Protein AF-A0A3P7F318-F1 (afdb_monomer)

Mean predicted aligned error: 12.63 Å

Solvent-accessible surface area (backbone atoms only — not comparable to full-atom values): 11219 Å² total; per-residue (Å²): 123,50,76,46,81,46,60,63,89,85,48,67,42,71,20,31,42,40,38,41,38,83,50,76,56,80,80,79,78,79,89,82,72,84,88,82,83,88,80,90,75,83,72,79,53,78,46,75,49,71,48,75,44,81,41,86,45,83,64,74,88,76,64,45,53,40,62,81,57,82,60,49,73,56,49,80,32,53,64,77,41,63,38,72,80,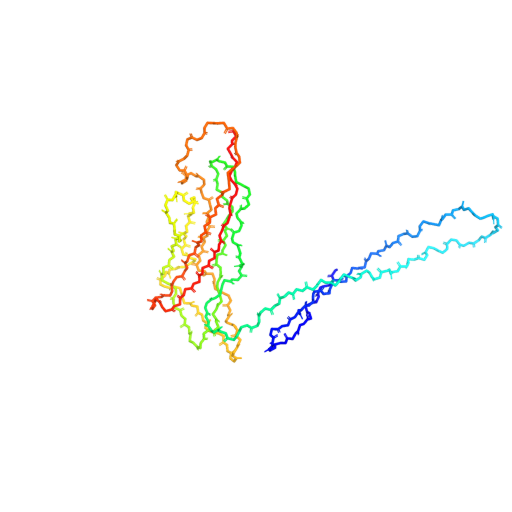41,76,45,34,34,30,26,46,30,96,55,62,49,38,39,60,49,77,49,66,58,83,74,87,58,73,78,23,71,45,77,43,64,59,55,78,73,60,44,79,41,49,36,29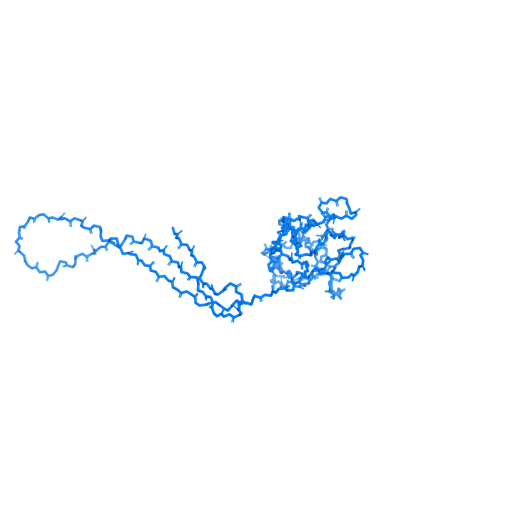,68,94,92,36,65,18,68,75,38,70,53,26,38,37,31,45,32,39,73,59,38,91,70,92,72,87,63,72,43,79,46,78,48,71,49,34,41,36,41,29,27,69,82,70,80,46,59,36,76,37,40,35,38,36,34,38,38,39,115

Organism: Wuchereria bancrofti (NCBI:txid6293)

Radius of gyration: 25.25 Å; Cα contacts (8 Å, |Δi|>4): 408; chains: 1; bounding box: 78×26×62 Å

InterPro domains:
  IPR039877 Transmembrane protein 131-like [PTHR22050] (1-188)

pLDDT: mean 83.24, std 17.42, range [30.42, 97.69]

Sequence (188 aa):
MNAKLLGARERNSSAYIKIKTNRKRRKVIDKSSSNISSQTNFGVEHVEDTLIIPIEVEITKKRGLYATVDLLDFGLIRSGDKSSELMLEIVSTLEKGVEIESLYLEGNEKPSGIYMEFASKPPISVKCGARQQPGASKAIAKVIFDTKLLRINEEGPKLVRYKGRIVAESRSGTYNVTIPYTAQVYYG

Nearest PDB structures (foldseek):
  4hji-assembly2_B  TM=5.434E-01  e=1.149E-03  Escherichia coli
  3f85-assembly1_A  TM=3.820E-01  e=1.764E-03  Escherichia coli
  3f83-assembly1_A  TM=3.643E-01  e=3.179E-03  Escherichia coli
  6k73-assembly1_C  TM=3.307E-01  e=1.427E+00  Escherichia coli
  6k73-assembly2_D  TM=3.157E-01  e=2.438E+00  Escherichia coli

Foldseek 3Di:
DDWDWADDQAAFDKIKIKDWDFDQDQDPDPPPDDDDDDDPPRDRPRDTDIDIDIDGDDDDLDWAKEWPDQEAEQEEDEQQDKGDKDFTKIKGQDPAKFWWADKDWPPPPFQQLKDKDFPDPPRDIHGHDPDSDIGDIDGTIIIMRHNVSHPDPDPDWDKDKGKTWMKTATPVNPHIYIHIYMYIYTYD

Secondary structure (DSSP, 8-state):
-EEEEE--SSS-EEEEEEEEEEEE--------S------------EEEEEEEEEEEE------SEEES-S-EEEEEEETT-BPPPEEEEEEE-SSS-EEEEEEEEES-SS---EEEEESSSSSEEEPBPSTTPPPPPEEEEEEEEBGGGS-----S-EEEEEEEEEEEEETTSS-EEEEEEEEEEEE-

Structure (mmCIF, N/CA/C/O backbone):
data_AF-A0A3P7F318-F1
#
_entry.id   AF-A0A3P7F318-F1
#
loop_
_atom_site.group_PDB
_atom_site.id
_atom_site.type_symbol
_atom_site.label_atom_id
_atom_site.label_alt_id
_atom_site.label_comp_id
_atom_site.label_asym_id
_atom_site.label_entity_id
_atom_site.label_seq_id
_atom_site.pdbx_PDB_ins_code
_atom_site.Cartn_x
_atom_site.Cartn_y
_atom_site.Cartn_z
_atom_site.occupancy
_atom_site.B_iso_or_equiv
_atom_site.auth_seq_id
_atom_site.auth_comp_id
_atom_site.auth_asym_id
_atom_site.auth_atom_id
_atom_site.pdbx_PDB_model_num
ATOM 1 N N . MET A 1 1 ? -18.992 -5.041 -19.841 1.00 65.31 1 MET A N 1
ATOM 2 C CA . MET A 1 1 ? -18.590 -3.618 -19.804 1.00 65.31 1 MET A CA 1
ATOM 3 C C . MET A 1 1 ? -17.154 -3.567 -20.277 1.00 65.31 1 MET A C 1
ATOM 5 O O . MET A 1 1 ? -16.365 -4.337 -19.753 1.00 65.31 1 MET A O 1
ATOM 9 N N . ASN A 1 2 ? -16.836 -2.757 -21.288 1.00 80.31 2 ASN A N 1
ATOM 10 C CA . ASN A 1 2 ? -15.476 -2.668 -21.831 1.00 80.31 2 ASN A CA 1
ATOM 11 C C . ASN A 1 2 ? -14.950 -1.244 -21.655 1.00 80.31 2 ASN A C 1
ATOM 13 O O . ASN A 1 2 ? -15.613 -0.307 -22.094 1.00 80.31 2 ASN A O 1
ATOM 17 N N . ALA A 1 3 ? -13.770 -1.091 -21.053 1.00 82.88 3 ALA A N 1
ATOM 18 C CA . ALA A 1 3 ? -13.080 0.189 -20.919 1.00 82.88 3 ALA A CA 1
ATOM 19 C C . ALA A 1 3 ? -11.761 0.163 -21.707 1.00 82.88 3 ALA A C 1
ATOM 21 O O . ALA A 1 3 ? -11.059 -0.848 -21.707 1.00 82.88 3 ALA A O 1
ATOM 22 N N . LYS A 1 4 ? -11.429 1.257 -22.398 1.00 85.44 4 LYS A N 1
ATOM 23 C CA . LYS A 1 4 ? -10.127 1.457 -23.054 1.00 85.44 4 LYS A CA 1
ATOM 24 C C . LYS A 1 4 ? -9.582 2.838 -22.716 1.00 85.44 4 LYS A C 1
ATOM 26 O O . LYS A 1 4 ? -10.333 3.806 -22.802 1.00 85.44 4 LYS A O 1
ATOM 31 N N . LEU A 1 5 ? -8.292 2.915 -22.395 1.00 83.81 5 LEU A N 1
ATOM 32 C CA . LEU A 1 5 ? -7.551 4.171 -22.286 1.00 83.81 5 LEU A CA 1
ATOM 33 C C . LEU A 1 5 ? -6.972 4.532 -23.660 1.00 83.81 5 LEU A C 1
ATOM 35 O O . LEU A 1 5 ? -6.315 3.711 -24.298 1.00 83.81 5 LEU A O 1
ATOM 39 N N . LEU A 1 6 ? -7.239 5.748 -24.121 1.00 83.56 6 LEU A N 1
ATOM 40 C CA . LEU A 1 6 ? -6.754 6.308 -25.378 1.00 83.56 6 LEU A CA 1
ATOM 41 C C . LEU A 1 6 ? -5.939 7.554 -25.053 1.00 83.56 6 LEU A C 1
ATOM 43 O O . LEU A 1 6 ? -6.494 8.516 -24.544 1.00 83.56 6 LEU A O 1
ATOM 47 N N . GLY A 1 7 ? -4.645 7.564 -25.341 1.00 81.75 7 GLY A N 1
ATOM 48 C CA . GLY A 1 7 ? -3.785 8.710 -25.054 1.00 81.75 7 GLY A CA 1
ATOM 49 C C . GLY A 1 7 ? -2.515 8.674 -25.887 1.00 81.75 7 GLY A C 1
ATOM 50 O O . GLY A 1 7 ? -2.189 7.651 -26.496 1.00 81.75 7 GLY A O 1
ATOM 51 N N . ALA A 1 8 ? -1.803 9.798 -25.935 1.00 76.25 8 ALA A N 1
ATOM 52 C CA . ALA A 1 8 ? -0.464 9.812 -26.502 1.00 76.25 8 ALA A CA 1
ATOM 53 C C . ALA A 1 8 ? 0.469 8.953 -25.633 1.00 76.25 8 ALA A C 1
ATOM 55 O O . ALA A 1 8 ? 0.282 8.868 -24.429 1.00 76.25 8 ALA A O 1
ATOM 56 N N . ARG A 1 9 ? 1.457 8.285 -26.238 1.00 74.31 9 ARG A N 1
ATOM 57 C CA . ARG A 1 9 ? 2.381 7.395 -25.508 1.00 74.31 9 ARG A CA 1
ATOM 58 C C . ARG A 1 9 ? 3.624 8.109 -24.974 1.00 74.31 9 ARG A C 1
ATOM 60 O O . ARG A 1 9 ? 4.242 7.630 -24.033 1.00 74.31 9 ARG A O 1
ATOM 67 N N . GLU A 1 10 ? 4.017 9.218 -25.593 1.00 77.12 10 GLU A N 1
ATOM 68 C CA . GLU A 1 10 ? 5.340 9.830 -25.375 1.00 77.12 10 GLU A CA 1
ATOM 69 C C . GLU A 1 10 ? 5.296 11.320 -25.034 1.00 77.12 10 GLU A C 1
ATOM 71 O O . GLU A 1 10 ? 6.340 11.946 -24.872 1.00 77.12 10 GLU A O 1
ATOM 76 N N . ARG A 1 11 ? 4.099 11.897 -24.933 1.00 76.19 11 ARG A N 1
ATOM 77 C CA . ARG A 1 11 ? 3.904 13.303 -24.586 1.00 76.19 11 ARG A CA 1
ATOM 78 C C . ARG A 1 11 ? 2.760 13.434 -23.600 1.00 76.19 11 ARG A C 1
ATOM 80 O O . ARG A 1 11 ? 1.763 12.726 -23.732 1.00 76.19 11 ARG A O 1
ATOM 87 N N . ASN A 1 12 ? 2.896 14.382 -22.682 1.00 76.69 12 ASN A N 1
ATOM 88 C CA . ASN A 1 12 ? 1.796 14.816 -21.834 1.00 76.69 12 ASN A CA 1
ATOM 89 C C . ASN A 1 12 ? 0.694 15.353 -22.752 1.00 76.69 12 ASN A C 1
ATOM 91 O O . ASN A 1 12 ? 0.897 16.318 -23.490 1.00 76.69 12 ASN A O 1
ATOM 95 N N . SER A 1 13 ? -0.448 14.680 -22.769 1.00 78.88 13 SER A N 1
ATOM 96 C CA . SER A 1 13 ? -1.657 15.156 -23.432 1.00 78.88 13 SER A CA 1
ATOM 97 C C . SER A 1 13 ? -2.866 14.603 -22.702 1.00 78.88 13 SER A C 1
ATOM 99 O O . SER A 1 13 ? -2.763 13.622 -21.967 1.00 78.88 13 SER A O 1
ATOM 101 N N . SER A 1 14 ? -4.035 15.183 -22.960 1.00 79.75 14 SER A N 1
ATOM 102 C CA . SER A 1 14 ? -5.290 14.578 -22.531 1.00 79.75 14 SER A CA 1
ATOM 103 C C . SER A 1 14 ? -5.380 13.148 -23.073 1.00 79.75 14 SER A C 1
ATOM 105 O O . SER A 1 14 ? -5.158 12.905 -24.265 1.00 79.75 14 SER A O 1
ATOM 107 N N . ALA A 1 15 ? -5.661 12.209 -22.179 1.00 85.94 15 ALA A N 1
ATOM 108 C CA . ALA A 1 15 ? -6.092 10.866 -22.501 1.00 85.94 15 ALA A CA 1
ATOM 109 C C . ALA A 1 15 ? -7.604 10.756 -22.277 1.00 85.94 15 ALA A C 1
ATOM 111 O O . ALA A 1 15 ? -8.242 11.630 -21.695 1.00 85.94 15 ALA A O 1
ATOM 112 N N . TYR A 1 16 ? -8.196 9.671 -22.750 1.00 86.56 16 TYR A N 1
ATOM 113 C CA . TYR A 1 16 ? -9.623 9.426 -22.661 1.00 86.56 16 TYR A CA 1
ATOM 114 C C . TYR A 1 16 ? -9.866 7.994 -22.222 1.00 86.56 16 TYR A C 1
ATOM 116 O O . TYR A 1 16 ? -9.338 7.060 -22.827 1.00 86.56 16 TYR A O 1
ATOM 124 N N . ILE A 1 17 ? -10.716 7.802 -21.218 1.00 88.19 17 ILE A N 1
ATOM 125 C CA . ILE A 1 17 ? -11.291 6.489 -20.940 1.00 88.19 17 ILE A CA 1
ATOM 126 C C . ILE A 1 17 ? -12.606 6.385 -21.702 1.00 88.19 17 ILE A C 1
ATOM 128 O O . ILE A 1 17 ? -13.562 7.112 -21.440 1.00 88.19 17 ILE A O 1
ATOM 132 N N . LYS A 1 18 ? -12.652 5.455 -22.656 1.00 89.12 18 LYS A N 1
ATOM 133 C CA . LYS A 1 18 ? -13.862 5.081 -23.386 1.00 89.12 18 LYS A CA 1
ATOM 134 C C . LYS A 1 18 ? -14.493 3.871 -22.714 1.00 89.12 18 LYS A C 1
ATOM 136 O O . LYS A 1 18 ? -13.936 2.777 -22.788 1.00 89.12 18 LYS A O 1
ATOM 141 N N . ILE A 1 19 ? -15.659 4.056 -22.109 1.00 88.69 19 ILE A N 1
ATOM 142 C CA . ILE A 1 19 ? -16.445 3.010 -21.453 1.00 88.69 19 ILE A CA 1
ATOM 143 C C . ILE A 1 19 ? -17.637 2.672 -22.343 1.00 88.69 19 ILE A C 1
ATOM 145 O O . ILE A 1 19 ? -18.497 3.512 -22.584 1.00 88.69 19 ILE A O 1
ATOM 149 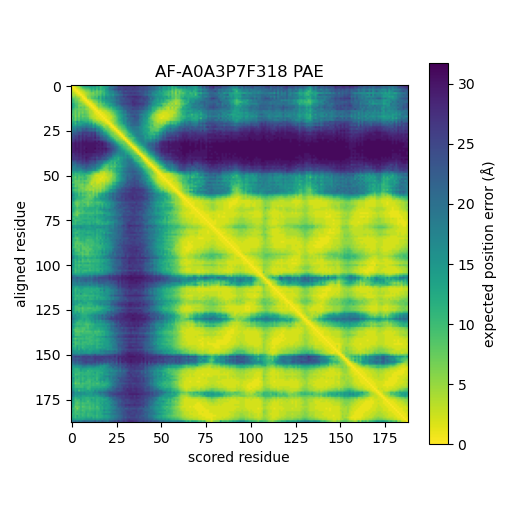N N . LYS A 1 20 ? -17.701 1.430 -22.821 1.00 86.50 20 LYS A N 1
ATOM 150 C CA . LYS A 1 20 ? -18.844 0.891 -23.561 1.00 86.50 20 LYS A CA 1
ATOM 151 C C . LYS A 1 20 ? -19.687 -0.013 -22.669 1.00 86.50 20 LYS A C 1
ATOM 153 O O . LYS A 1 20 ? -19.184 -0.985 -22.086 1.00 86.50 20 LYS A O 1
ATOM 158 N N . THR A 1 21 ? -20.981 0.277 -22.611 1.00 81.38 21 THR A N 1
ATOM 159 C CA . THR A 1 21 ? -21.990 -0.519 -21.911 1.00 81.38 21 THR A CA 1
ATOM 160 C C . THR A 1 21 ? -23.089 -0.930 -22.885 1.00 81.38 21 THR A C 1
ATOM 162 O O . THR A 1 21 ? -23.668 -0.099 -23.575 1.00 81.38 21 THR A O 1
ATOM 165 N N . ASN A 1 22 ? -23.409 -2.224 -22.895 1.00 70.56 22 ASN A N 1
ATOM 166 C CA . ASN A 1 22 ? -24.569 -2.745 -23.607 1.00 70.56 22 ASN A CA 1
ATOM 167 C C . ASN A 1 22 ? -25.748 -2.760 -22.642 1.00 70.56 22 ASN A C 1
ATOM 169 O O . ASN A 1 22 ? -25.935 -3.723 -21.894 1.00 70.56 22 ASN A O 1
ATOM 173 N N . ARG A 1 23 ? -26.537 -1.684 -22.642 1.00 66.81 23 ARG A N 1
ATOM 174 C CA . ARG A 1 23 ? -27.815 -1.661 -21.934 1.00 66.81 23 ARG A CA 1
ATOM 175 C C . ARG A 1 23 ? -28.910 -2.094 -22.900 1.00 66.81 23 ARG A C 1
ATOM 177 O O . ARG A 1 23 ? -29.162 -1.448 -23.909 1.00 66.81 23 ARG A O 1
ATOM 184 N N . LYS A 1 24 ? -29.597 -3.189 -22.568 1.00 60.28 24 LYS A N 1
ATOM 185 C CA . LYS A 1 24 ? -30.862 -3.540 -23.224 1.00 60.28 24 LYS A CA 1
ATOM 186 C C . LYS A 1 24 ? -31.920 -2.559 -22.729 1.00 60.28 24 LYS A C 1
ATOM 188 O O . LYS A 1 24 ? -32.445 -2.726 -21.629 1.00 60.28 24 LYS A O 1
ATOM 193 N N . ARG A 1 25 ? -32.211 -1.516 -23.507 1.00 58.22 25 ARG A N 1
ATOM 194 C CA . ARG A 1 25 ? -33.381 -0.677 -23.239 1.00 58.22 25 ARG A CA 1
ATOM 195 C C . ARG A 1 25 ? -34.623 -1.454 -23.669 1.00 58.22 25 ARG A C 1
ATOM 197 O O . ARG A 1 25 ? -34.744 -1.848 -24.824 1.00 58.22 25 ARG A O 1
ATOM 204 N N . ARG A 1 26 ? -35.546 -1.700 -22.736 1.00 51.59 26 ARG A N 1
ATOM 205 C CA . ARG A 1 26 ? -36.901 -2.139 -23.091 1.00 51.59 26 ARG A CA 1
ATOM 206 C C . ARG A 1 26 ? -37.636 -0.927 -23.653 1.00 51.59 26 ARG A C 1
ATOM 208 O O . ARG A 1 26 ? -37.860 0.038 -22.930 1.00 51.59 26 ARG A O 1
ATOM 215 N N . LYS A 1 27 ? -37.991 -0.985 -24.935 1.00 52.88 27 LYS A N 1
ATOM 216 C CA . LYS A 1 27 ? -38.929 -0.047 -25.556 1.00 52.88 27 LYS A CA 1
ATOM 217 C C . LYS A 1 27 ? -40.295 -0.282 -24.902 1.00 52.88 27 LYS A C 1
ATOM 219 O O . LYS A 1 27 ? -40.892 -1.339 -25.096 1.00 52.88 27 LYS A O 1
ATOM 224 N N . VAL A 1 28 ? -40.755 0.654 -24.074 1.00 49.41 28 VAL A N 1
ATOM 225 C CA . VAL A 1 28 ? -42.169 0.725 -23.690 1.00 49.41 28 VAL A CA 1
ATOM 226 C C . VAL A 1 28 ? -42.856 1.412 -24.862 1.00 49.41 28 VAL A C 1
ATOM 228 O O . VAL A 1 28 ? -42.597 2.579 -25.132 1.00 49.41 28 VAL A O 1
ATOM 231 N N . ILE A 1 29 ? -43.622 0.647 -25.636 1.00 49.12 29 ILE A N 1
ATOM 232 C CA . ILE A 1 29 ? -44.459 1.197 -26.700 1.00 49.12 29 ILE A CA 1
ATOM 233 C C . ILE A 1 29 ? -45.652 1.854 -26.007 1.00 49.12 29 ILE A C 1
ATOM 235 O O . ILE A 1 29 ? -46.461 1.151 -25.396 1.00 49.12 29 ILE A O 1
ATOM 239 N N . ASP A 1 30 ? -45.749 3.180 -26.093 1.00 42.28 30 ASP A N 1
ATOM 240 C CA . ASP A 1 30 ? -46.960 3.904 -25.717 1.00 42.28 30 ASP A CA 1
ATOM 241 C C . ASP A 1 30 ? -48.115 3.430 -26.606 1.00 42.28 30 ASP A C 1
ATOM 243 O O . ASP A 1 30 ? -48.145 3.652 -27.817 1.00 42.28 30 ASP A O 1
ATOM 247 N N . LYS A 1 31 ? -49.080 2.738 -25.993 1.00 43.53 31 LYS A N 1
ATOM 248 C CA . LYS A 1 31 ? -50.376 2.424 -26.601 1.00 43.53 31 LYS A CA 1
ATOM 249 C C . LYS A 1 31 ? -51.233 3.694 -26.616 1.00 43.53 31 LYS A C 1
ATOM 251 O O . LYS A 1 31 ? -52.180 3.812 -25.847 1.00 43.53 31 LYS A O 1
ATOM 256 N N . SER A 1 32 ? -50.927 4.631 -27.508 1.00 39.62 32 SER A N 1
ATOM 257 C CA . SER A 1 32 ? -51.882 5.673 -27.904 1.00 39.62 32 SER A CA 1
ATOM 258 C C . SER A 1 32 ? -51.934 5.826 -29.423 1.00 39.62 32 SER A C 1
ATOM 260 O O . SER A 1 32 ? -51.790 6.913 -29.974 1.00 39.62 32 SER A O 1
ATOM 262 N N . SER A 1 33 ? -52.155 4.716 -30.120 1.00 38.16 33 SER A N 1
ATOM 263 C CA . SER A 1 33 ? -52.618 4.752 -31.505 1.00 38.16 33 SER A CA 1
ATOM 264 C C . SER A 1 33 ? -53.441 3.500 -31.787 1.00 38.16 33 SER A C 1
ATOM 266 O O . SER A 1 33 ? -53.010 2.363 -31.615 1.00 38.16 33 SER A O 1
ATOM 268 N N . SER A 1 34 ? -54.687 3.782 -32.128 1.00 33.66 34 SER A N 1
ATOM 269 C CA . SER A 1 34 ? -55.796 2.923 -32.515 1.00 33.66 34 SER A CA 1
ATOM 270 C C . SER A 1 34 ? -55.455 1.767 -33.465 1.00 33.66 34 SER A C 1
ATOM 272 O O . SER A 1 34 ? -54.757 1.964 -34.451 1.00 33.66 34 SER A O 1
ATOM 274 N N . ASN A 1 35 ? -56.068 0.610 -33.181 1.00 35.88 35 ASN A N 1
ATOM 275 C CA . ASN A 1 35 ? -56.563 -0.433 -34.093 1.00 35.88 35 ASN A CA 1
ATOM 276 C C . ASN A 1 35 ? -55.759 -0.728 -35.374 1.00 35.88 35 ASN A C 1
ATOM 278 O O . ASN A 1 35 ? -55.898 -0.005 -36.353 1.00 35.88 35 ASN A O 1
ATOM 282 N N . ILE A 1 36 ? -55.070 -1.880 -35.404 1.00 36.12 36 ILE A N 1
ATOM 283 C CA . ILE A 1 36 ? -55.223 -2.985 -36.384 1.00 36.12 36 ILE A CA 1
ATOM 284 C C . ILE A 1 36 ? -54.057 -3.991 -36.216 1.00 36.12 36 ILE A C 1
ATOM 286 O O . ILE A 1 36 ? -52.889 -3.635 -36.288 1.00 36.12 36 ILE A O 1
ATOM 290 N N . SER A 1 37 ? -54.433 -5.244 -35.936 1.00 30.42 37 SER A N 1
ATOM 291 C CA . SER A 1 37 ? -53.767 -6.538 -36.192 1.00 30.42 37 SER A CA 1
ATOM 292 C C . SER A 1 37 ? -52.234 -6.721 -36.067 1.00 30.42 37 SER A C 1
ATOM 294 O O . SER A 1 37 ? -51.457 -6.184 -36.845 1.00 30.42 37 SER A O 1
ATOM 296 N N . SER A 1 38 ? -51.881 -7.722 -35.249 1.00 30.91 38 SER A N 1
ATOM 297 C CA . SER A 1 38 ? -50.862 -8.758 -35.515 1.00 30.91 38 SER A CA 1
ATOM 298 C C . SER A 1 38 ? -49.365 -8.425 -35.381 1.00 30.91 38 SER A C 1
ATOM 300 O O . SER A 1 38 ? -48.810 -7.598 -36.086 1.00 30.91 38 SER A O 1
ATOM 302 N N . GLN A 1 39 ? -48.704 -9.250 -34.553 1.00 35.91 39 GLN A N 1
ATOM 303 C CA . GLN A 1 39 ? -47.254 -9.421 -34.355 1.00 35.91 39 GLN A CA 1
ATOM 304 C C . GLN A 1 39 ? -46.538 -8.352 -33.512 1.00 35.91 39 GLN A C 1
ATOM 306 O O . GLN A 1 39 ? -45.876 -7.439 -33.996 1.00 35.91 39 GLN A O 1
ATOM 311 N N . THR A 1 40 ? -46.570 -8.560 -32.192 1.00 34.81 40 THR A N 1
ATOM 312 C CA . THR A 1 40 ? -45.617 -7.969 -31.245 1.00 34.81 40 THR A CA 1
ATOM 313 C C . THR A 1 40 ? -44.228 -8.580 -31.447 1.00 34.81 40 THR A C 1
ATOM 315 O O . THR A 1 40 ? -43.825 -9.496 -30.728 1.00 34.81 40 THR A O 1
ATOM 318 N N . ASN A 1 41 ? -43.480 -8.071 -32.425 1.00 36.56 41 ASN A N 1
ATOM 319 C CA . ASN A 1 41 ? -42.040 -8.290 -32.497 1.00 36.56 41 ASN A CA 1
ATOM 320 C C . ASN A 1 41 ? -41.381 -7.491 -31.366 1.00 36.56 41 ASN A C 1
ATOM 322 O O . ASN A 1 41 ? -41.219 -6.274 -31.454 1.00 36.56 41 ASN A O 1
ATOM 326 N N . PHE A 1 42 ? -41.010 -8.178 -30.282 1.00 39.59 42 PHE A N 1
ATOM 327 C CA . PHE A 1 42 ? -40.132 -7.637 -29.243 1.00 39.59 42 PHE A CA 1
ATOM 328 C C . PHE A 1 42 ? -38.724 -7.438 -29.824 1.00 39.59 42 PHE A C 1
ATOM 330 O O . PHE A 1 42 ? -37.821 -8.246 -29.613 1.00 39.59 42 PHE A O 1
ATOM 337 N N . GLY A 1 43 ? -38.541 -6.360 -30.586 1.00 44.25 43 GLY A N 1
ATOM 338 C CA . GLY A 1 43 ? -37.234 -5.922 -31.056 1.00 44.25 43 GLY A CA 1
ATOM 339 C C . GLY A 1 43 ? -36.380 -5.487 -29.869 1.00 44.25 43 GLY A C 1
ATOM 340 O O . GLY A 1 43 ? -36.626 -4.446 -29.261 1.00 44.25 43 GLY A O 1
ATOM 341 N N . VAL A 1 44 ? -35.380 -6.294 -29.516 1.00 49.12 44 VAL A N 1
ATOM 342 C CA . VAL A 1 44 ? -34.336 -5.900 -28.566 1.00 49.12 44 VAL A CA 1
ATOM 343 C C . VAL A 1 44 ? -33.378 -4.967 -29.308 1.00 49.12 44 VAL A C 1
ATOM 345 O O . VAL A 1 44 ? -32.439 -5.421 -29.954 1.00 49.12 44 VAL A O 1
ATOM 348 N N . GLU A 1 45 ? -33.621 -3.657 -29.242 1.00 51.47 45 GLU A N 1
ATOM 349 C CA . GLU A 1 45 ? -32.640 -2.662 -29.688 1.00 51.47 45 GLU A CA 1
ATOM 350 C C . GLU A 1 45 ? -31.441 -2.693 -28.730 1.00 51.47 45 GLU A C 1
ATOM 352 O O . GLU A 1 45 ? -31.521 -2.332 -27.552 1.00 51.47 45 GLU A O 1
ATOM 357 N N . HIS A 1 46 ? -30.311 -3.175 -29.241 1.00 52.28 46 HIS A N 1
ATOM 358 C CA . HIS A 1 46 ? -29.023 -3.084 -28.572 1.00 52.28 46 HIS A CA 1
ATOM 359 C C . HIS A 1 46 ? -28.499 -1.653 -28.719 1.00 52.28 46 HIS A C 1
ATOM 361 O O . HIS A 1 46 ? -27.879 -1.312 -29.722 1.00 52.28 46 HIS A O 1
ATOM 367 N N . VAL A 1 47 ? -28.765 -0.807 -27.724 1.00 59.00 47 VAL A N 1
ATOM 368 C CA . VAL A 1 47 ? -28.176 0.534 -27.656 1.00 59.00 47 VAL A CA 1
ATOM 369 C C . VAL A 1 47 ? -26.793 0.410 -27.012 1.00 59.00 47 VAL A C 1
ATOM 371 O O . VAL A 1 47 ? -26.671 0.076 -25.829 1.00 59.00 47 VAL A O 1
ATOM 374 N N . GLU A 1 48 ? -25.741 0.626 -27.806 1.00 66.88 48 GLU A N 1
ATOM 375 C CA . GLU A 1 48 ? -24.378 0.776 -27.290 1.00 66.88 48 GLU A CA 1
ATOM 376 C C . GLU A 1 48 ? -24.228 2.168 -26.659 1.00 66.88 48 GLU A C 1
ATOM 378 O O . GLU A 1 48 ? -23.908 3.143 -27.339 1.00 66.88 48 GLU A O 1
ATOM 383 N N . ASP A 1 49 ? -24.421 2.270 -25.345 1.00 78.06 49 ASP A N 1
ATOM 384 C CA . ASP A 1 49 ? -24.130 3.501 -24.613 1.00 78.06 49 ASP A CA 1
ATOM 385 C C . ASP A 1 49 ? -22.601 3.607 -24.427 1.00 78.06 49 ASP A C 1
ATOM 387 O O . ASP A 1 49 ? -21.957 2.734 -23.831 1.00 78.06 49 ASP A O 1
ATOM 391 N N . THR A 1 50 ? -21.996 4.670 -24.967 1.00 81.62 50 THR A N 1
ATOM 392 C CA . THR A 1 50 ? -20.560 4.957 -24.828 1.00 81.62 50 THR A CA 1
ATOM 393 C C . THR A 1 50 ? -20.360 6.221 -23.999 1.00 81.62 50 THR A C 1
ATOM 395 O O . THR A 1 50 ? -20.784 7.297 -24.407 1.00 81.62 50 THR A O 1
ATOM 398 N N . LEU A 1 51 ? -19.659 6.104 -22.874 1.00 87.12 51 LEU A N 1
ATOM 399 C CA . LEU A 1 51 ? -19.190 7.234 -22.075 1.00 87.12 51 LEU A CA 1
ATOM 400 C C . LEU A 1 51 ? -17.710 7.489 -22.384 1.00 87.12 51 LEU A C 1
ATOM 402 O O . LEU A 1 51 ? -16.909 6.553 -22.388 1.00 87.12 51 LEU A O 1
ATOM 406 N N . ILE A 1 52 ? -17.347 8.742 -22.651 1.00 86.75 52 ILE A N 1
ATOM 407 C CA . ILE A 1 52 ? -15.959 9.164 -22.869 1.00 86.75 52 ILE A CA 1
ATOM 408 C C . ILE A 1 52 ? -15.596 10.153 -21.770 1.00 86.75 52 ILE A C 1
ATOM 410 O O . ILE A 1 52 ? -16.238 11.192 -21.643 1.00 86.75 52 ILE A O 1
ATOM 414 N N . ILE A 1 53 ? -14.575 9.820 -20.987 1.00 90.38 53 ILE A N 1
ATOM 415 C CA . ILE A 1 53 ? -14.107 10.637 -19.866 1.00 90.38 53 ILE A CA 1
ATOM 416 C C . ILE A 1 53 ? -12.719 11.177 -20.224 1.00 90.38 53 ILE A C 1
ATOM 418 O O . ILE A 1 53 ? -11.812 10.357 -20.398 1.00 90.38 53 ILE A O 1
ATOM 422 N N . PRO A 1 54 ? -12.532 12.502 -20.371 1.00 87.75 54 PRO A N 1
ATOM 423 C CA . PRO A 1 54 ? -11.208 13.094 -20.521 1.00 87.75 54 PRO A CA 1
ATOM 424 C C . PRO A 1 54 ? -10.449 13.011 -19.195 1.00 87.75 54 PRO A C 1
ATOM 426 O O . PRO A 1 54 ? -11.004 13.290 -18.135 1.00 87.75 54 PRO A O 1
ATOM 429 N N . ILE A 1 55 ? -9.182 12.616 -19.263 1.00 87.12 55 ILE A N 1
ATOM 430 C CA . ILE A 1 55 ? -8.291 12.481 -18.112 1.00 87.12 55 ILE A CA 1
ATOM 431 C C . ILE A 1 55 ? -6.946 13.083 -18.485 1.00 87.12 55 ILE A C 1
ATOM 433 O O . ILE A 1 55 ? -6.407 12.811 -19.559 1.00 87.12 55 ILE A O 1
ATOM 437 N N . GLU A 1 56 ? -6.391 13.906 -17.610 1.00 81.19 56 GLU A N 1
ATOM 438 C CA . GLU A 1 56 ? -5.033 14.407 -17.777 1.00 81.19 56 GLU A CA 1
ATOM 439 C C . GLU A 1 56 ? -4.041 13.318 -17.371 1.00 81.19 56 GLU A C 1
ATOM 441 O O . GLU A 1 56 ? -4.155 12.732 -16.296 1.00 81.19 56 GLU A O 1
ATOM 446 N N . VAL A 1 57 ? -3.091 13.010 -18.255 1.00 79.94 57 VAL A N 1
ATOM 447 C CA . VAL A 1 57 ? -2.063 11.998 -18.001 1.00 79.94 57 VAL A CA 1
ATOM 448 C C . VAL A 1 57 ? -0.696 12.637 -18.184 1.00 79.94 57 VAL A C 1
ATOM 450 O O . VAL A 1 57 ? -0.379 13.167 -19.253 1.00 79.94 57 VAL A O 1
ATOM 453 N N . GLU A 1 58 ? 0.122 12.561 -17.140 1.00 77.31 58 GLU A N 1
ATOM 454 C CA . GLU A 1 58 ? 1.532 12.921 -17.203 1.00 77.31 58 GLU A CA 1
ATOM 455 C C . GLU A 1 58 ? 2.361 11.681 -17.550 1.00 77.31 58 GLU A C 1
ATOM 457 O O . GLU A 1 58 ? 2.327 10.660 -16.865 1.00 77.31 58 GLU A O 1
ATOM 462 N N . ILE A 1 59 ? 3.122 11.769 -18.635 1.00 75.12 59 ILE A N 1
ATOM 463 C CA . ILE A 1 59 ? 4.043 10.733 -19.084 1.00 75.12 59 ILE A CA 1
ATOM 464 C C . ILE A 1 59 ? 5.440 11.145 -18.659 1.00 75.12 59 ILE A C 1
ATOM 466 O O . ILE A 1 59 ? 6.130 11.909 -19.334 1.00 75.12 59 ILE A O 1
ATOM 470 N N . THR A 1 60 ? 5.875 10.599 -17.531 1.00 73.94 60 THR A N 1
ATOM 471 C CA . THR A 1 60 ? 7.229 10.813 -17.038 1.00 73.94 60 THR A CA 1
ATOM 472 C C . THR A 1 60 ? 8.154 9.678 -17.468 1.00 73.94 60 THR A C 1
ATOM 474 O O . THR A 1 60 ? 7.853 8.499 -17.301 1.00 73.94 60 THR A O 1
ATOM 477 N N . LYS A 1 61 ? 9.319 10.036 -18.022 1.00 73.62 61 LYS A N 1
ATOM 478 C CA . LYS A 1 61 ? 10.447 9.107 -18.227 1.00 73.62 61 LYS A CA 1
ATOM 479 C C . LYS A 1 61 ? 11.372 9.057 -17.006 1.00 73.62 61 LYS A C 1
ATOM 481 O O . LYS A 1 61 ? 12.467 8.500 -17.085 1.00 73.62 61 LYS A O 1
ATOM 486 N N . LYS A 1 62 ? 10.977 9.687 -15.894 1.00 83.25 62 LYS A N 1
ATOM 487 C CA . LYS A 1 62 ? 11.773 9.695 -14.672 1.00 83.25 62 LYS A CA 1
ATOM 488 C C . LYS A 1 62 ? 11.891 8.262 -14.166 1.00 83.25 62 LYS A C 1
ATOM 490 O O . LYS A 1 62 ? 10.901 7.555 -14.026 1.00 83.25 62 LYS A O 1
ATOM 495 N N . ARG A 1 63 ? 13.126 7.833 -13.926 1.00 87.00 63 ARG A N 1
ATOM 496 C CA . ARG A 1 63 ? 13.386 6.539 -13.305 1.00 87.00 63 ARG A CA 1
ATOM 497 C C . ARG A 1 63 ? 13.298 6.688 -11.799 1.00 87.00 63 ARG A C 1
ATOM 499 O O . ARG A 1 63 ? 13.790 7.669 -11.242 1.00 87.00 63 ARG A O 1
ATOM 506 N N . GLY A 1 64 ? 12.696 5.707 -11.152 1.00 91.75 64 GLY A N 1
ATOM 507 C CA . GLY A 1 64 ? 12.472 5.749 -9.720 1.00 91.75 64 GLY A CA 1
ATOM 508 C C . GLY A 1 64 ? 11.703 4.546 -9.204 1.00 91.75 64 GLY A C 1
ATOM 509 O O . GLY A 1 64 ? 11.464 3.567 -9.921 1.00 91.75 64 GLY A O 1
ATOM 510 N N . LEU A 1 65 ? 11.333 4.662 -7.936 1.00 93.12 65 LEU A N 1
ATOM 511 C CA . LEU A 1 65 ? 10.426 3.763 -7.250 1.00 93.12 65 LEU A CA 1
ATOM 512 C C . LEU A 1 65 ? 9.027 4.367 -7.248 1.00 93.12 65 LEU A C 1
ATOM 514 O O . LEU A 1 65 ? 8.861 5.556 -6.987 1.00 93.12 65 LEU A O 1
ATOM 518 N N . TYR A 1 66 ? 8.037 3.533 -7.529 1.00 93.56 66 TYR A N 1
ATOM 519 C CA . TYR A 1 66 ? 6.639 3.930 -7.607 1.00 93.56 66 TYR A CA 1
ATOM 520 C C . TYR A 1 66 ? 5.793 2.946 -6.819 1.00 93.56 66 TYR A C 1
ATOM 522 O O . TYR A 1 66 ? 6.027 1.740 -6.888 1.00 93.56 66 TYR A O 1
ATOM 530 N N . ALA A 1 67 ? 4.812 3.448 -6.081 1.00 95.25 67 ALA A N 1
ATOM 531 C CA . ALA A 1 67 ? 3.801 2.596 -5.484 1.00 95.25 67 ALA A CA 1
ATOM 532 C C . ALA A 1 67 ? 2.851 2.084 -6.566 1.00 95.25 67 ALA A C 1
ATOM 534 O O . ALA A 1 67 ? 2.614 2.761 -7.565 1.00 95.25 67 ALA A O 1
ATOM 535 N N . THR A 1 68 ? 2.310 0.885 -6.376 1.00 94.50 68 THR A N 1
ATOM 536 C CA . THR A 1 68 ? 1.271 0.349 -7.270 1.00 94.50 68 THR A CA 1
ATOM 537 C C . THR A 1 68 ? -0.101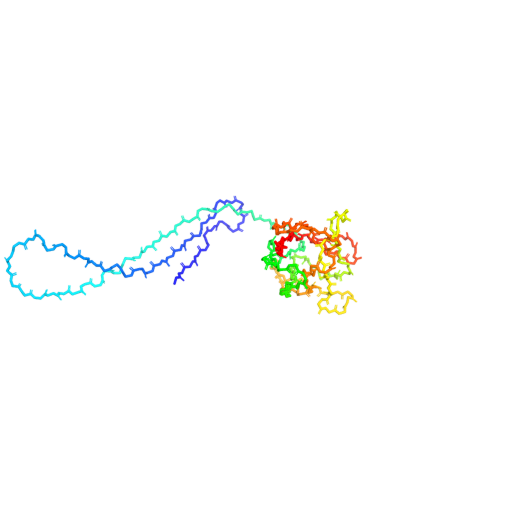 0.966 -7.015 1.00 94.50 68 THR A C 1
ATOM 539 O O . THR A 1 68 ? -0.999 0.820 -7.842 1.00 94.50 68 THR A O 1
ATOM 542 N N . VAL A 1 69 ? -0.259 1.642 -5.875 1.00 94.81 69 VAL A N 1
ATOM 543 C CA . VAL A 1 69 ? -1.485 2.306 -5.440 1.00 94.81 69 VAL A CA 1
ATOM 544 C C . VAL A 1 69 ? -1.200 3.759 -5.083 1.00 94.81 69 VAL A C 1
ATOM 546 O O . VAL A 1 69 ? -0.170 4.069 -4.484 1.00 94.81 69 VAL A O 1
ATOM 549 N N . ASP A 1 70 ? -2.144 4.638 -5.410 1.00 93.12 70 ASP A N 1
ATOM 550 C CA . ASP A 1 70 ? -2.031 6.073 -5.128 1.00 93.12 70 ASP A CA 1
ATOM 551 C C . ASP A 1 70 ? -2.349 6.410 -3.665 1.00 93.12 70 ASP A C 1
ATOM 553 O O . ASP A 1 70 ? -1.894 7.424 -3.142 1.00 93.12 70 ASP A O 1
ATOM 557 N N . LEU A 1 71 ? -3.157 5.573 -3.008 1.00 96.19 71 LEU A N 1
ATOM 558 C CA . LEU A 1 71 ? -3.661 5.783 -1.655 1.00 96.19 71 LEU A CA 1
ATOM 559 C C . LEU A 1 71 ? -3.880 4.437 -0.962 1.00 96.19 71 LEU A C 1
ATOM 561 O O . LEU A 1 71 ? -4.535 3.549 -1.507 1.00 96.19 71 LEU A O 1
ATOM 565 N N . LEU A 1 72 ? -3.393 4.320 0.272 1.00 96.62 72 LEU A N 1
ATOM 566 C CA . LEU A 1 72 ? -3.778 3.243 1.183 1.00 96.62 72 LEU A CA 1
ATOM 567 C C . LEU A 1 72 ? -5.015 3.673 1.977 1.00 96.62 72 LEU A C 1
ATOM 569 O O . LEU A 1 72 ? -4.916 4.432 2.944 1.00 96.62 72 LEU A O 1
ATOM 573 N N . ASP A 1 73 ? -6.186 3.221 1.538 1.00 96.94 73 ASP A N 1
ATOM 574 C CA . ASP A 1 73 ? -7.458 3.503 2.201 1.00 96.94 73 ASP A CA 1
ATOM 575 C C . ASP A 1 73 ? -7.879 2.325 3.083 1.00 96.94 73 ASP A C 1
ATOM 577 O O . ASP A 1 73 ? -8.229 1.252 2.591 1.00 96.94 73 ASP A O 1
ATOM 581 N N . PHE A 1 74 ? -7.842 2.533 4.398 1.00 97.12 74 PHE A N 1
ATOM 582 C CA . PHE A 1 74 ? -8.287 1.543 5.379 1.00 97.12 74 PHE A CA 1
ATOM 583 C C . PHE A 1 74 ? -9.802 1.580 5.621 1.00 97.12 74 PHE A C 1
ATOM 585 O O . PHE A 1 74 ? -10.321 0.740 6.356 1.00 97.12 74 PHE A O 1
ATOM 592 N N . GLY A 1 75 ? -10.513 2.540 5.024 1.00 96.31 75 GLY A N 1
ATOM 593 C CA . GLY A 1 75 ? -11.955 2.681 5.140 1.00 96.31 75 GLY A CA 1
ATOM 594 C C . GLY A 1 75 ? -12.417 3.062 6.546 1.00 96.31 75 GLY A C 1
ATOM 595 O O . GLY A 1 75 ? -11.746 3.804 7.269 1.00 96.31 75 GLY A O 1
ATOM 596 N N . LEU A 1 76 ? -13.605 2.573 6.908 1.00 96.31 76 LEU A N 1
ATOM 597 C CA . LEU A 1 76 ? -14.237 2.797 8.204 1.00 96.31 76 LEU A CA 1
ATOM 598 C C . LEU A 1 76 ? -13.869 1.679 9.182 1.00 96.31 76 LEU A C 1
ATOM 600 O O . LEU A 1 76 ? -14.110 0.505 8.914 1.00 96.31 76 LEU A O 1
ATOM 604 N N . ILE A 1 77 ? -13.345 2.061 10.341 1.00 96.00 77 ILE A N 1
ATOM 605 C CA . ILE A 1 77 ? -12.890 1.162 11.396 1.00 96.00 77 ILE A CA 1
ATOM 606 C C . ILE A 1 77 ? -13.593 1.561 12.688 1.00 96.00 77 ILE A C 1
ATOM 608 O O . ILE A 1 77 ? -13.679 2.742 13.029 1.00 96.00 77 ILE A O 1
ATOM 612 N N . ARG A 1 78 ? -14.103 0.585 13.433 1.00 93.44 78 ARG A N 1
ATOM 613 C CA . ARG A 1 78 ? -14.650 0.836 14.765 1.00 93.44 78 ARG A CA 1
ATOM 614 C C . ARG A 1 78 ? -13.512 1.009 15.772 1.00 93.44 78 ARG A C 1
ATOM 616 O O . ARG A 1 78 ? -12.511 0.298 15.716 1.00 93.44 78 ARG A O 1
ATOM 623 N N . SER A 1 79 ? -13.664 1.938 16.708 1.00 92.31 79 SER A N 1
ATOM 624 C CA . SER A 1 79 ? -12.735 2.082 17.829 1.00 92.31 79 SER A CA 1
ATOM 625 C C . SER A 1 79 ? -12.624 0.770 18.618 1.00 92.31 79 SER A C 1
ATOM 627 O O . SER A 1 79 ? -13.636 0.149 18.943 1.00 92.31 79 SER A O 1
ATOM 629 N N . GLY A 1 80 ? -11.393 0.340 18.898 1.00 91.44 80 GLY A N 1
ATOM 630 C CA . GLY A 1 80 ? -11.068 -0.949 19.514 1.00 91.44 80 GLY A CA 1
ATOM 631 C C . GLY A 1 80 ? -10.728 -2.062 18.515 1.00 91.44 80 GLY A C 1
ATOM 632 O O . GLY A 1 80 ? -10.108 -3.050 18.919 1.00 91.44 80 GLY A O 1
ATOM 633 N N . ASP A 1 81 ? -11.046 -1.886 17.229 1.00 94.69 81 ASP A N 1
ATOM 634 C CA . ASP A 1 81 ? -10.787 -2.866 16.172 1.00 94.69 81 ASP A CA 1
ATOM 635 C C . ASP A 1 81 ? -9.548 -2.515 15.326 1.00 94.69 81 ASP A C 1
ATOM 637 O O . ASP A 1 81 ? -8.917 -1.459 15.467 1.00 94.69 81 ASP A O 1
ATOM 641 N N . LYS A 1 82 ? -9.186 -3.443 14.436 1.00 96.56 82 LYS A N 1
ATOM 642 C CA . LYS A 1 82 ? -8.129 -3.292 13.431 1.00 96.56 82 LYS A CA 1
ATOM 643 C C . LYS A 1 82 ? -8.740 -3.287 12.034 1.00 96.56 82 LYS A C 1
ATOM 645 O O . LYS A 1 82 ? -9.746 -3.957 11.803 1.00 96.56 82 LYS A O 1
ATOM 650 N N . SER A 1 83 ? -8.119 -2.576 11.100 1.00 97.06 83 SER A N 1
ATOM 651 C CA . SER A 1 83 ? -8.459 -2.696 9.680 1.00 97.06 83 SER A CA 1
ATOM 652 C C . SER A 1 83 ? -8.076 -4.068 9.119 1.00 97.06 83 SER A C 1
ATOM 654 O O . SER A 1 83 ? -7.291 -4.810 9.713 1.00 97.06 83 SER A O 1
ATOM 656 N N . SER A 1 84 ? -8.547 -4.359 7.906 1.00 96.06 84 SER A N 1
ATOM 657 C CA . SER A 1 84 ? -7.927 -5.380 7.062 1.00 96.06 84 SER A CA 1
ATOM 658 C C . SER A 1 84 ? -6.467 -5.032 6.754 1.00 96.06 84 SER A C 1
ATOM 660 O O . SER A 1 84 ? -6.098 -3.854 6.687 1.00 96.06 84 SER A O 1
ATOM 662 N N . GLU A 1 85 ? -5.654 -6.063 6.532 1.00 96.50 85 GLU A N 1
ATOM 663 C CA . GLU A 1 85 ? -4.277 -5.924 6.058 1.00 96.50 85 GLU A CA 1
ATOM 664 C C . GLU A 1 85 ? -4.254 -5.379 4.628 1.00 96.50 85 GLU A C 1
ATOM 666 O O . GLU A 1 85 ? -4.894 -5.933 3.733 1.00 96.50 85 GLU A O 1
ATOM 671 N N . LEU A 1 86 ? -3.487 -4.311 4.410 1.00 97.50 86 LEU A N 1
ATOM 672 C CA . LEU A 1 86 ? -3.170 -3.808 3.079 1.00 97.50 86 LEU A CA 1
ATOM 673 C C . LEU A 1 86 ? -1.708 -4.101 2.755 1.00 97.50 86 LEU A C 1
ATOM 675 O O . LEU A 1 86 ? -0.806 -3.817 3.546 1.00 97.50 86 LEU A O 1
ATOM 679 N N . MET A 1 87 ? -1.473 -4.655 1.569 1.00 96.94 87 MET A N 1
ATOM 680 C CA . MET A 1 87 ? -0.128 -4.883 1.053 1.00 96.94 87 MET A CA 1
ATOM 681 C C . MET A 1 87 ? 0.364 -3.631 0.338 1.00 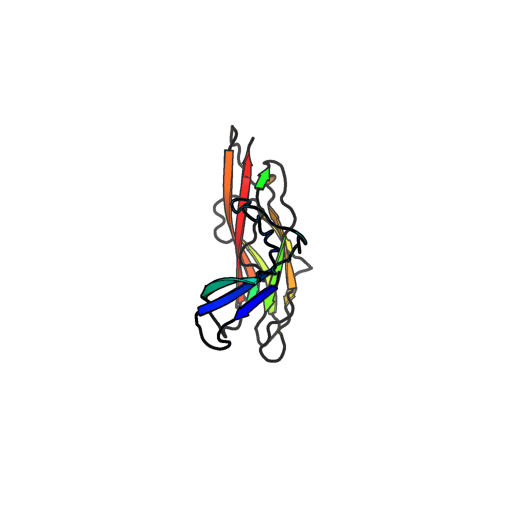96.94 87 MET A C 1
ATOM 683 O O . MET A 1 87 ? -0.202 -3.220 -0.674 1.00 96.94 87 MET A O 1
ATOM 687 N N . LEU A 1 88 ? 1.450 -3.049 0.838 1.00 96.88 88 LEU A N 1
ATOM 688 C CA . LEU A 1 88 ? 2.178 -2.025 0.111 1.00 96.88 88 LEU A CA 1
ATOM 689 C C . LEU A 1 88 ? 3.114 -2.706 -0.886 1.00 96.88 88 LEU A C 1
ATOM 691 O O . LEU A 1 88 ? 4.097 -3.348 -0.500 1.00 96.88 88 LEU A O 1
ATOM 695 N N . GLU A 1 89 ? 2.810 -2.546 -2.170 1.00 97.44 89 GLU A N 1
ATOM 696 C CA . GLU A 1 89 ? 3.661 -2.994 -3.264 1.00 97.44 89 GLU A CA 1
ATOM 697 C C . GLU A 1 89 ? 4.252 -1.814 -4.022 1.00 97.44 89 GLU A C 1
ATOM 699 O O . GLU A 1 89 ? 3.636 -0.757 -4.177 1.00 97.44 89 GLU A O 1
ATOM 704 N N . ILE A 1 90 ? 5.466 -2.022 -4.519 1.00 96.50 90 ILE A N 1
ATOM 705 C CA . ILE A 1 90 ? 6.185 -1.024 -5.296 1.00 96.50 90 ILE A CA 1
ATOM 706 C C . ILE A 1 90 ? 6.749 -1.640 -6.568 1.00 96.50 90 ILE A C 1
ATOM 708 O O . ILE A 1 90 ? 6.967 -2.849 -6.667 1.00 96.50 90 ILE A O 1
ATOM 712 N N . VAL A 1 91 ? 7.005 -0.785 -7.544 1.00 94.81 91 VAL A N 1
ATOM 713 C CA . VAL A 1 91 ? 7.594 -1.115 -8.835 1.00 94.81 91 VAL A CA 1
ATOM 714 C C . VAL A 1 91 ? 8.807 -0.218 -9.056 1.00 94.81 91 VAL A C 1
ATOM 716 O O . VAL A 1 91 ? 8.786 0.975 -8.749 1.00 94.81 91 VAL A O 1
ATOM 719 N N . SER A 1 92 ? 9.873 -0.793 -9.610 1.00 93.75 92 SER A N 1
ATOM 720 C CA . SER A 1 92 ? 11.083 -0.061 -9.985 1.00 93.75 92 SER A CA 1
ATOM 721 C C . SER A 1 92 ? 11.161 0.135 -11.497 1.00 93.75 92 SER A C 1
ATOM 723 O O . SER A 1 92 ? 10.992 -0.811 -12.267 1.00 93.75 92 SER A O 1
ATOM 725 N N . THR A 1 93 ? 11.470 1.357 -11.922 1.00 91.50 93 THR A N 1
ATOM 726 C CA . THR A 1 93 ? 11.826 1.707 -13.315 1.00 91.50 93 THR A CA 1
ATOM 727 C C . THR A 1 93 ? 13.322 2.022 -13.466 1.00 91.50 93 THR A C 1
ATOM 729 O O . THR A 1 93 ? 13.775 2.547 -14.488 1.00 91.50 93 THR A O 1
ATOM 732 N N . LEU A 1 94 ? 14.112 1.718 -12.433 1.00 91.44 94 LEU A N 1
ATOM 733 C CA . LEU A 1 94 ? 15.557 1.929 -12.407 1.00 91.44 94 LEU A CA 1
ATOM 734 C C . LEU A 1 94 ? 16.283 0.996 -13.388 1.00 91.44 94 LEU A C 1
ATOM 736 O O . LEU A 1 94 ? 15.742 -0.011 -13.835 1.00 91.44 94 LEU A O 1
ATOM 740 N N . GLU A 1 95 ? 17.533 1.324 -13.721 1.00 88.50 95 GLU A N 1
ATOM 741 C CA . GLU A 1 95 ? 18.404 0.456 -14.540 1.00 88.50 95 GLU A CA 1
ATOM 742 C C . GLU A 1 95 ? 18.919 -0.765 -13.787 1.00 88.50 95 GLU A C 1
ATOM 744 O O . GLU A 1 95 ? 19.261 -1.776 -14.394 1.00 88.50 95 GLU A O 1
ATOM 749 N N . LYS A 1 96 ? 19.007 -0.645 -12.464 1.00 90.69 96 LYS A N 1
ATOM 750 C CA . LYS A 1 96 ? 19.523 -1.668 -11.565 1.00 90.69 96 LYS A CA 1
ATOM 751 C C . LYS A 1 96 ? 18.490 -1.935 -10.482 1.00 90.69 96 LYS A C 1
ATOM 753 O O . LYS A 1 96 ? 17.672 -1.069 -10.166 1.00 90.69 96 LYS A O 1
ATOM 758 N N . GLY A 1 97 ? 18.527 -3.143 -9.928 1.00 91.06 97 GLY A N 1
ATOM 759 C CA . GLY A 1 97 ? 17.738 -3.465 -8.746 1.00 91.06 97 GLY A CA 1
ATOM 760 C C . GLY A 1 97 ? 18.106 -2.554 -7.575 1.00 91.06 97 GLY A C 1
ATOM 761 O O . GLY A 1 97 ? 19.230 -2.058 -7.494 1.00 91.06 97 GLY A O 1
ATOM 762 N N . VAL A 1 98 ? 17.148 -2.340 -6.683 1.00 94.69 98 VAL A N 1
ATOM 763 C CA . VAL A 1 98 ? 17.323 -1.547 -5.464 1.00 94.69 98 VAL A CA 1
ATOM 764 C C . VAL A 1 98 ? 16.815 -2.336 -4.268 1.00 94.69 98 VAL A C 1
ATOM 766 O O . VAL A 1 98 ? 15.938 -3.189 -4.395 1.00 94.69 98 VAL A O 1
ATOM 769 N N . GLU A 1 99 ? 17.393 -2.072 -3.109 1.00 96.25 99 GLU A N 1
ATOM 770 C CA . GLU A 1 99 ? 17.055 -2.721 -1.850 1.00 96.25 99 GLU A CA 1
ATOM 771 C C . GLU A 1 99 ? 16.315 -1.733 -0.955 1.00 96.25 99 GLU A C 1
ATOM 773 O O . GLU A 1 99 ? 16.827 -0.644 -0.720 1.00 96.25 99 GLU A O 1
ATOM 778 N N . ILE A 1 100 ? 15.128 -2.098 -0.471 1.00 96.88 100 ILE A N 1
ATOM 779 C CA . ILE A 1 100 ? 14.376 -1.319 0.522 1.00 96.88 100 ILE A CA 1
ATOM 780 C C . ILE A 1 100 ? 14.795 -1.764 1.915 1.00 96.88 100 ILE A C 1
ATOM 782 O O . ILE A 1 100 ? 14.751 -2.959 2.213 1.00 96.88 100 ILE A O 1
ATOM 786 N N . GLU A 1 101 ? 15.186 -0.813 2.757 1.00 94.62 101 GLU A N 1
ATOM 787 C CA . GLU A 1 101 ? 15.738 -1.099 4.086 1.00 94.62 101 GLU A CA 1
ATOM 788 C C . GLU A 1 101 ? 14.940 -0.462 5.220 1.00 94.62 101 GLU A C 1
ATOM 790 O O . GLU A 1 101 ? 14.857 -1.056 6.293 1.00 94.62 101 GLU A O 1
ATOM 795 N N . SER A 1 102 ? 14.311 0.694 4.991 1.00 95.38 102 SER A N 1
ATOM 796 C CA . SER A 1 102 ? 13.548 1.391 6.025 1.00 95.38 102 SER A CA 1
ATOM 797 C C . SER A 1 102 ? 12.115 1.691 5.581 1.00 95.38 102 SER A C 1
ATOM 799 O O . SER A 1 102 ? 11.817 1.896 4.401 1.00 95.38 102 SER A O 1
ATOM 801 N N . LEU A 1 103 ? 11.219 1.679 6.567 1.00 95.19 103 LEU A N 1
ATOM 802 C CA . LEU A 1 103 ? 9.821 2.076 6.459 1.00 95.19 103 LEU A CA 1
ATOM 803 C C . LEU A 1 103 ? 9.510 2.979 7.644 1.00 95.19 103 LEU A C 1
ATOM 805 O O . LEU A 1 103 ? 9.745 2.597 8.791 1.00 95.19 103 LEU A O 1
ATOM 809 N N . TYR A 1 104 ? 8.977 4.162 7.380 1.00 95.06 104 TYR A N 1
ATOM 810 C CA . TYR A 1 104 ? 8.599 5.099 8.429 1.00 95.06 104 TYR A CA 1
ATOM 811 C C . TYR A 1 104 ? 7.420 5.963 8.000 1.00 95.06 104 TYR A C 1
ATOM 813 O O . TYR A 1 104 ? 7.015 5.992 6.840 1.00 95.06 104 TYR A O 1
ATOM 821 N N . LEU A 1 105 ? 6.839 6.655 8.971 1.00 95.12 105 LEU A N 1
ATOM 822 C CA . LEU A 1 105 ? 5.763 7.606 8.744 1.00 95.12 105 LEU A CA 1
ATOM 823 C C . LEU A 1 105 ? 6.333 9.017 8.704 1.00 95.12 105 LEU A C 1
ATOM 825 O O . LEU A 1 105 ? 7.140 9.399 9.553 1.00 95.12 105 LEU A O 1
ATOM 829 N N . GLU A 1 106 ? 5.890 9.800 7.733 1.00 92.56 106 GLU A N 1
ATOM 830 C CA . GLU A 1 106 ? 6.288 11.194 7.590 1.00 92.56 106 GLU A CA 1
ATOM 831 C C . GLU A 1 106 ? 5.406 12.094 8.473 1.00 92.56 106 GLU A C 1
ATOM 833 O O . GLU A 1 106 ? 4.180 12.080 8.348 1.00 92.56 106 GLU A O 1
ATOM 838 N N . GLY A 1 107 ? 6.023 12.917 9.331 1.00 77.50 107 GLY A N 1
ATOM 839 C CA . GLY A 1 107 ? 5.316 13.936 10.125 1.00 77.50 107 GLY A CA 1
ATOM 840 C C . GLY A 1 107 ? 4.602 13.412 11.380 1.00 77.50 107 GLY A C 1
ATOM 841 O O . GLY A 1 107 ? 3.457 13.775 11.645 1.00 77.50 107 GLY A O 1
ATOM 842 N N . ASN A 1 108 ? 5.267 12.559 12.160 1.00 64.25 108 ASN A N 1
ATOM 843 C CA . ASN A 1 108 ? 4.688 11.821 13.291 1.00 64.25 108 ASN A CA 1
ATOM 844 C C . ASN A 1 108 ? 4.520 12.628 14.604 1.00 64.25 108 ASN A C 1
ATOM 846 O O . ASN A 1 108 ? 4.933 12.189 15.674 1.00 64.25 108 ASN A O 1
ATOM 850 N N . GLU A 1 109 ? 3.864 13.789 14.565 1.00 68.12 109 GLU A N 1
ATOM 851 C CA . GLU A 1 109 ? 3.529 14.529 15.799 1.00 68.12 109 GLU A CA 1
ATOM 852 C C . GLU A 1 109 ? 2.342 13.921 16.574 1.00 68.12 109 GLU A C 1
ATOM 854 O O . GLU A 1 109 ? 2.151 14.207 17.754 1.00 68.12 109 GLU A O 1
ATOM 859 N N . LYS A 1 110 ? 1.533 13.064 15.934 1.00 73.31 110 LYS A N 1
ATOM 860 C CA . LYS A 1 110 ? 0.348 12.424 16.532 1.00 73.31 110 LYS A CA 1
ATOM 861 C C . LYS A 1 110 ? 0.402 10.902 16.376 1.00 73.31 110 LYS A C 1
ATOM 863 O O . LYS A 1 110 ? 0.955 10.426 15.384 1.00 73.31 110 LYS A O 1
ATOM 868 N N . PRO A 1 111 ? -0.197 10.128 17.304 1.00 81.00 111 PRO A N 1
ATOM 869 C CA . PRO A 1 111 ? -0.318 8.683 17.143 1.00 81.00 111 PRO A CA 1
ATOM 870 C C . PRO A 1 111 ? -1.083 8.375 15.852 1.00 81.00 111 PRO A C 1
ATOM 872 O O . PRO A 1 111 ? -2.220 8.805 15.669 1.00 81.00 111 PRO A O 1
ATOM 875 N N . SER A 1 112 ? -0.430 7.661 14.939 1.00 86.69 112 SER A N 1
ATOM 876 C CA . SER A 1 112 ? -0.917 7.441 13.575 1.00 86.69 112 SER A CA 1
ATOM 877 C C . SER A 1 112 ? -1.916 6.292 13.457 1.00 86.69 112 SER A C 1
ATOM 879 O O . SER A 1 112 ? -2.582 6.188 12.431 1.00 86.69 112 SER A O 1
ATOM 881 N N . GLY A 1 113 ? -1.987 5.414 14.463 1.00 92.69 113 GLY A N 1
ATOM 882 C CA . GLY A 1 113 ? -2.732 4.155 14.381 1.00 92.69 113 GLY A CA 1
ATOM 883 C C . GLY A 1 113 ? -2.100 3.134 13.430 1.00 92.69 113 GLY A C 1
ATOM 884 O O . GLY A 1 113 ? -2.623 2.040 13.284 1.00 92.69 113 GLY A O 1
ATOM 885 N N . ILE A 1 114 ? -0.986 3.460 12.771 1.00 95.38 114 ILE A N 1
ATOM 886 C CA . ILE A 1 114 ? -0.392 2.608 11.743 1.00 95.38 114 ILE A CA 1
ATOM 887 C C . ILE A 1 114 ? 0.588 1.624 12.374 1.00 95.38 114 ILE A C 1
ATOM 889 O O . ILE A 1 114 ? 1.573 2.015 13.001 1.00 95.38 114 ILE A O 1
ATOM 893 N N . TYR A 1 115 ? 0.338 0.345 12.128 1.00 95.44 115 TYR A N 1
ATOM 894 C CA . TYR A 1 115 ? 1.276 -0.743 12.340 1.00 95.44 115 TYR A CA 1
ATOM 895 C C . TYR A 1 115 ? 1.800 -1.224 10.983 1.00 95.44 115 TYR A C 1
ATOM 897 O O . TYR A 1 115 ? 1.028 -1.429 10.044 1.00 95.44 115 TYR A O 1
ATOM 905 N N . MET A 1 116 ? 3.116 -1.389 10.877 1.00 95.44 116 MET A N 1
ATOM 906 C CA . MET A 1 116 ? 3.786 -1.834 9.657 1.00 95.44 116 MET A CA 1
ATOM 907 C C . MET A 1 116 ? 4.728 -2.983 9.972 1.00 95.44 116 MET A C 1
ATOM 909 O O . MET A 1 116 ? 5.494 -2.923 10.933 1.00 95.44 116 MET A O 1
ATOM 913 N N . GLU A 1 117 ? 4.715 -3.985 9.106 1.00 95.62 117 GLU A N 1
ATOM 914 C CA . GLU A 1 117 ? 5.666 -5.087 9.108 1.00 95.62 117 GLU A CA 1
ATOM 915 C C . GLU A 1 117 ? 6.231 -5.245 7.697 1.00 95.62 117 GLU A C 1
ATOM 917 O O . GLU A 1 117 ? 5.500 -5.131 6.712 1.00 95.62 117 GLU A O 1
ATOM 922 N N . PHE A 1 118 ? 7.529 -5.516 7.568 1.00 96.94 118 PHE A N 1
ATOM 923 C CA . PHE A 1 118 ? 8.093 -5.839 6.262 1.00 96.94 118 PHE A CA 1
ATOM 924 C C . PHE A 1 118 ? 7.455 -7.115 5.698 1.00 96.94 118 PHE A C 1
ATOM 926 O O . PHE A 1 118 ? 7.290 -8.110 6.397 1.00 96.94 118 PHE A O 1
ATOM 933 N N . ALA A 1 119 ? 7.149 -7.120 4.400 1.00 96.06 119 ALA A N 1
ATOM 934 C CA . ALA A 1 119 ? 6.549 -8.285 3.740 1.00 96.06 119 ALA A CA 1
ATOM 935 C C . ALA A 1 119 ? 7.484 -9.515 3.714 1.00 96.06 119 ALA A C 1
ATOM 937 O O . ALA A 1 119 ? 7.036 -10.644 3.520 1.00 96.06 119 ALA A O 1
ATOM 938 N N . SER A 1 120 ? 8.788 -9.296 3.884 1.00 94.94 120 SER A N 1
ATOM 939 C CA . SER A 1 120 ? 9.820 -10.324 4.027 1.00 94.94 120 SER A CA 1
ATOM 940 C C . SER A 1 120 ? 11.003 -9.766 4.818 1.00 94.94 120 SER A C 1
ATOM 942 O O . SER A 1 120 ? 11.052 -8.571 5.089 1.00 94.94 120 SER A O 1
ATOM 944 N N . LYS A 1 121 ? 12.001 -10.596 5.140 1.00 93.81 121 LYS A N 1
ATOM 945 C CA . LYS A 1 121 ? 13.204 -10.143 5.852 1.00 93.81 121 LYS A CA 1
ATOM 946 C C . LYS A 1 121 ? 13.899 -8.991 5.092 1.00 93.81 121 LYS A C 1
ATOM 948 O O . LYS A 1 121 ? 14.283 -9.211 3.942 1.00 93.81 121 LYS A O 1
ATOM 953 N N . PRO A 1 122 ? 14.065 -7.798 5.697 1.00 92.50 122 PRO A N 1
ATOM 954 C CA . PRO A 1 122 ? 14.793 -6.706 5.068 1.00 92.50 122 PRO A CA 1
ATOM 955 C C . PRO A 1 122 ? 16.304 -7.015 4.991 1.00 92.50 122 PRO A C 1
ATOM 957 O O . PRO A 1 122 ? 16.822 -7.768 5.826 1.00 92.50 122 PRO A O 1
ATOM 960 N N . PRO A 1 123 ? 17.024 -6.440 4.012 1.00 94.94 123 PRO A N 1
ATOM 961 C CA . PRO A 1 123 ? 16.504 -5.567 2.960 1.00 94.94 123 PRO A CA 1
ATOM 962 C C . PRO A 1 123 ? 15.687 -6.329 1.901 1.00 94.94 123 PRO A C 1
ATOM 964 O O . PRO A 1 123 ? 16.007 -7.459 1.535 1.00 94.94 123 PRO A O 1
ATOM 967 N N . ILE A 1 124 ? 14.633 -5.702 1.373 1.00 96.19 124 ILE A N 1
ATOM 968 C CA . ILE A 1 124 ? 13.792 -6.298 0.326 1.00 96.19 124 ILE A CA 1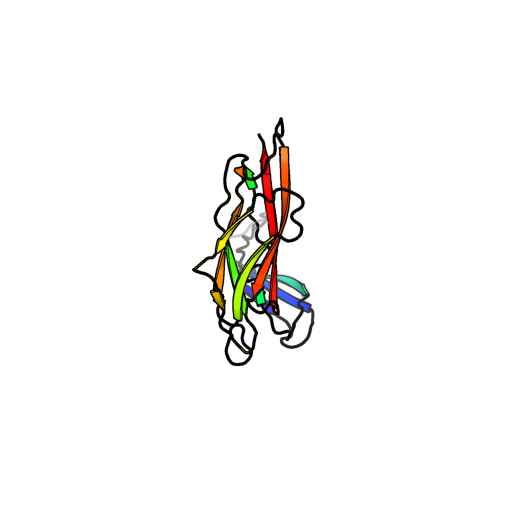
ATOM 969 C C . ILE A 1 124 ? 14.300 -5.863 -1.046 1.00 96.19 124 ILE A C 1
ATOM 971 O O . ILE A 1 124 ? 14.249 -4.685 -1.395 1.00 96.19 124 ILE A O 1
ATOM 975 N N . SER A 1 125 ? 14.755 -6.827 -1.846 1.00 95.38 125 SER A N 1
ATOM 976 C CA . SER A 1 125 ? 15.228 -6.574 -3.209 1.00 95.38 125 SER A CA 1
ATOM 977 C C . SER A 1 125 ? 14.065 -6.371 -4.189 1.00 95.38 125 SER A C 1
ATOM 979 O O . SER A 1 125 ? 13.194 -7.236 -4.342 1.00 95.38 125 SER A O 1
ATOM 981 N N . VAL A 1 126 ? 14.087 -5.235 -4.884 1.00 95.12 126 VAL A N 1
ATOM 982 C CA . VAL A 1 126 ? 13.149 -4.841 -5.939 1.00 95.12 126 VAL A CA 1
ATOM 983 C C . VAL A 1 126 ? 13.898 -4.848 -7.264 1.00 95.12 126 VAL A C 1
ATOM 985 O O . VAL A 1 126 ? 14.826 -4.067 -7.487 1.00 95.12 126 VAL A O 1
ATOM 988 N N . LYS A 1 127 ? 13.506 -5.755 -8.160 1.00 93.94 127 LYS A N 1
ATOM 989 C CA . LYS A 1 127 ? 14.177 -5.936 -9.451 1.00 93.94 127 LYS A CA 1
ATOM 990 C C . LYS A 1 127 ? 13.779 -4.837 -10.437 1.00 93.94 127 LYS A C 1
ATOM 992 O O . LYS A 1 127 ? 12.618 -4.441 -10.501 1.00 93.94 127 LYS A O 1
ATOM 997 N N . CYS A 1 128 ? 14.740 -4.388 -11.237 1.00 90.88 128 CYS A N 1
ATOM 998 C CA . CYS A 1 128 ? 14.476 -3.560 -12.409 1.00 90.88 128 CYS A CA 1
ATOM 999 C C . CYS A 1 128 ? 13.812 -4.383 -13.523 1.00 90.88 128 CYS A C 1
ATOM 1001 O O . CYS A 1 128 ? 14.056 -5.587 -13.651 1.00 90.88 128 CYS A O 1
ATOM 1003 N N . GLY A 1 129 ? 12.988 -3.731 -14.343 1.00 85.69 129 GLY A N 1
ATOM 1004 C CA . GLY A 1 129 ? 12.466 -4.333 -15.567 1.00 85.69 129 GLY A CA 1
ATOM 1005 C C . GLY A 1 129 ? 13.492 -4.322 -16.701 1.00 85.69 129 GLY A C 1
ATOM 1006 O O . GLY A 1 129 ? 14.522 -3.648 -16.644 1.00 85.69 129 GLY A O 1
ATOM 1007 N N . ALA A 1 130 ? 13.217 -5.089 -17.754 1.00 83.19 130 ALA A N 1
ATOM 1008 C CA . ALA A 1 130 ? 14.042 -5.105 -18.957 1.00 83.19 130 ALA A CA 1
ATOM 1009 C C . ALA A 1 130 ? 13.567 -4.044 -19.963 1.00 83.19 130 ALA A C 1
ATOM 1011 O O . ALA A 1 130 ? 12.385 -3.717 -20.026 1.00 83.19 130 ALA A O 1
ATOM 1012 N N . ARG A 1 131 ? 14.480 -3.548 -20.812 1.00 77.88 131 ARG A N 1
ATOM 1013 C CA . ARG A 1 131 ? 14.154 -2.739 -22.008 1.00 77.88 131 ARG A CA 1
ATOM 1014 C C . ARG A 1 131 ? 13.212 -1.552 -21.735 1.00 77.88 131 ARG A C 1
ATOM 1016 O O . ARG A 1 131 ? 12.225 -1.374 -22.443 1.00 77.88 131 ARG A O 1
ATOM 1023 N N . GLN A 1 132 ? 13.529 -0.734 -20.729 1.00 72.50 132 GLN A N 1
ATOM 1024 C CA . GLN A 1 132 ? 12.743 0.456 -20.347 1.00 72.50 132 GLN A CA 1
ATOM 1025 C C . GLN A 1 132 ? 11.324 0.157 -19.836 1.00 72.50 132 GLN A C 1
ATOM 1027 O O . GLN A 1 132 ? 10.504 1.067 -19.734 1.00 72.50 132 GLN A O 1
ATOM 1032 N N . GLN A 1 133 ? 11.011 -1.100 -19.516 1.00 82.38 133 GLN A N 1
ATOM 1033 C CA . GLN A 1 133 ? 9.750 -1.443 -18.871 1.00 82.38 133 GLN A CA 1
ATOM 1034 C C . GLN A 1 133 ? 9.900 -1.401 -17.346 1.00 82.38 133 GLN A C 1
ATOM 1036 O O . GLN A 1 133 ? 10.984 -1.694 -16.831 1.00 82.38 133 GLN A O 1
ATOM 1041 N N . PRO A 1 134 ? 8.827 -1.061 -16.614 1.00 86.69 134 PRO A N 1
ATOM 1042 C CA . PRO A 1 134 ? 8.793 -1.244 -15.172 1.00 86.69 134 PRO A CA 1
ATOM 1043 C C . PRO A 1 134 ? 9.045 -2.713 -14.796 1.00 86.69 134 PRO A C 1
ATOM 1045 O O . PRO A 1 134 ? 8.662 -3.630 -15.526 1.00 86.69 134 PRO A O 1
ATOM 1048 N N . GLY A 1 135 ? 9.716 -2.940 -13.667 1.00 89.56 135 GLY A N 1
ATOM 1049 C CA . GLY A 1 135 ? 9.882 -4.273 -13.091 1.00 89.56 135 GLY A CA 1
ATOM 1050 C C . GLY A 1 135 ? 8.558 -4.875 -12.613 1.00 89.56 135 GLY A C 1
ATOM 1051 O O . GLY A 1 135 ? 7.522 -4.212 -12.591 1.00 89.56 135 GLY A O 1
ATOM 1052 N N . ALA A 1 136 ? 8.594 -6.142 -12.198 1.00 93.56 136 ALA A N 1
ATOM 1053 C CA . ALA A 1 136 ? 7.453 -6.756 -11.521 1.00 93.56 136 ALA A CA 1
ATOM 1054 C C . ALA A 1 136 ? 7.163 -6.031 -10.197 1.00 93.56 136 ALA A C 1
ATOM 1056 O O . ALA A 1 136 ? 8.101 -5.589 -9.523 1.00 93.56 136 ALA A O 1
ATOM 1057 N N . SER A 1 137 ? 5.885 -5.938 -9.814 1.00 95.12 137 SER A N 1
ATOM 1058 C CA . SER A 1 137 ? 5.535 -5.407 -8.499 1.00 95.12 137 SER A CA 1
ATOM 1059 C C . SER A 1 137 ? 6.115 -6.291 -7.400 1.00 95.12 137 SER A C 1
ATOM 1061 O O . SER A 1 137 ? 6.228 -7.515 -7.525 1.00 95.12 137 SER A O 1
ATOM 1063 N N . LYS A 1 138 ? 6.549 -5.646 -6.322 1.00 97.12 138 LYS A N 1
ATOM 1064 C CA . LYS A 1 138 ? 7.121 -6.308 -5.162 1.00 97.12 138 LYS A CA 1
ATOM 1065 C C . LYS A 1 138 ? 6.454 -5.773 -3.910 1.00 97.12 138 LYS A C 1
ATOM 1067 O O . LYS A 1 138 ? 6.559 -4.588 -3.605 1.00 97.12 138 LYS A O 1
ATOM 1072 N N . ALA A 1 139 ? 5.815 -6.672 -3.172 1.00 97.19 139 ALA A N 1
ATOM 1073 C CA . ALA A 1 139 ? 5.365 -6.410 -1.817 1.00 97.19 139 ALA A CA 1
ATOM 1074 C C . ALA A 1 139 ? 6.552 -6.077 -0.906 1.00 97.19 139 ALA A C 1
ATOM 1076 O O . ALA A 1 139 ? 7.513 -6.851 -0.828 1.00 97.19 139 ALA A O 1
ATOM 1077 N N . ILE A 1 140 ? 6.465 -4.937 -0.221 1.00 97.19 140 ILE A N 1
ATOM 1078 C CA . ILE A 1 140 ? 7.490 -4.454 0.710 1.00 97.19 140 ILE A CA 1
ATOM 1079 C C . ILE A 1 140 ? 6.992 -4.372 2.147 1.00 97.19 140 ILE A C 1
ATOM 1081 O O . ILE A 1 140 ? 7.786 -4.573 3.063 1.00 97.19 140 ILE A O 1
ATOM 1085 N N . ALA A 1 141 ? 5.695 -4.147 2.365 1.00 97.44 141 ALA A N 1
ATOM 1086 C CA . ALA A 1 141 ? 5.138 -4.066 3.706 1.00 97.44 141 ALA A CA 1
ATOM 1087 C C . ALA A 1 141 ? 3.705 -4.590 3.776 1.00 97.44 141 ALA A C 1
ATOM 1089 O O . ALA A 1 141 ? 2.923 -4.415 2.842 1.00 97.44 141 ALA A O 1
ATOM 1090 N N . LYS A 1 142 ? 3.371 -5.186 4.916 1.00 97.56 142 LYS A N 1
ATOM 1091 C CA . LYS A 1 142 ? 2.007 -5.345 5.409 1.00 97.56 142 LYS A CA 1
ATOM 1092 C C . LYS A 1 142 ? 1.689 -4.141 6.280 1.00 97.56 142 LYS A C 1
ATOM 1094 O O . LYS A 1 142 ? 2.453 -3.827 7.193 1.00 97.56 142 LYS A O 1
ATOM 1099 N N . VAL A 1 143 ? 0.581 -3.469 6.000 1.00 97.69 143 VAL A N 1
ATOM 1100 C CA . VAL A 1 143 ? 0.147 -2.288 6.744 1.00 97.69 143 VAL A CA 1
ATOM 1101 C C . VAL A 1 143 ? -1.236 -2.542 7.322 1.00 97.69 143 VAL A C 1
ATOM 1103 O O . VAL A 1 143 ? -2.145 -2.977 6.616 1.00 97.69 143 VAL A O 1
ATOM 1106 N N . ILE A 1 144 ? -1.388 -2.264 8.613 1.00 97.56 144 ILE A N 1
ATOM 1107 C CA . ILE A 1 144 ? -2.647 -2.378 9.347 1.00 97.56 144 ILE A CA 1
ATOM 1108 C C . ILE A 1 144 ? -2.879 -1.067 10.082 1.00 97.56 144 ILE A C 1
ATOM 1110 O O . ILE A 1 144 ? -1.955 -0.498 10.666 1.00 97.56 144 ILE A O 1
ATOM 1114 N N . PHE A 1 145 ? -4.124 -0.610 10.101 1.00 97.00 145 PHE A N 1
ATOM 1115 C CA . PHE A 1 145 ? -4.552 0.447 10.997 1.00 97.00 145 PHE A CA 1
ATOM 1116 C C . PHE A 1 145 ? -5.119 -0.179 12.278 1.00 97.00 145 PHE A C 1
ATOM 1118 O O . PHE A 1 145 ? -6.190 -0.786 12.270 1.00 97.00 145 PHE A O 1
ATOM 1125 N N . ASP A 1 146 ? -4.386 -0.059 13.381 1.00 95.69 146 ASP A N 1
ATOM 1126 C CA . ASP A 1 146 ? -4.761 -0.54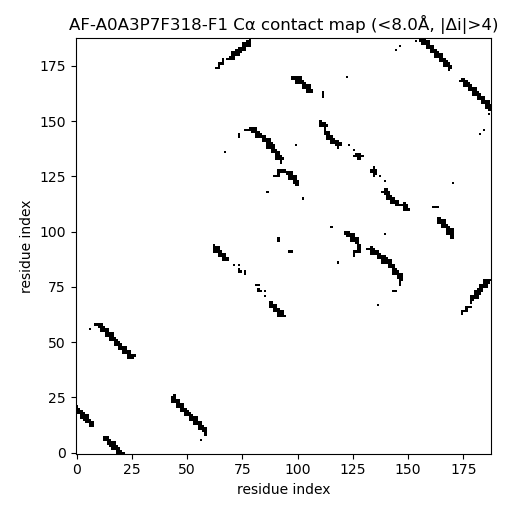4 14.706 1.00 95.69 146 ASP A CA 1
ATOM 1127 C C . ASP A 1 146 ? -5.230 0.628 15.575 1.00 95.69 146 ASP A C 1
ATOM 1129 O O . ASP A 1 146 ? -4.437 1.447 16.052 1.00 95.69 146 ASP A O 1
ATOM 1133 N N . THR A 1 147 ? -6.543 0.709 15.799 1.00 93.94 147 THR A N 1
ATOM 1134 C CA . THR A 1 147 ? -7.134 1.803 16.582 1.00 93.94 147 THR A CA 1
ATOM 1135 C C . THR A 1 147 ? -6.697 1.781 18.044 1.00 93.94 147 THR A C 1
ATOM 1137 O O . THR A 1 147 ? -6.725 2.823 18.691 1.00 93.94 147 THR A O 1
ATOM 1140 N N . LYS A 1 148 ? -6.208 0.647 18.566 1.00 91.31 148 LYS A N 1
ATOM 1141 C CA . LYS A 1 148 ? -5.699 0.545 19.945 1.00 91.31 148 LYS A CA 1
ATOM 1142 C C . LYS A 1 148 ? -4.406 1.332 20.152 1.00 91.31 148 LYS A C 1
ATOM 1144 O O . LYS A 1 148 ? -4.062 1.666 21.282 1.00 91.31 148 LYS A O 1
ATOM 1149 N N . LEU A 1 149 ? -3.686 1.636 19.069 1.00 90.69 149 LEU A N 1
ATOM 1150 C CA . LEU A 1 149 ? -2.503 2.498 19.103 1.00 90.69 149 LEU A CA 1
ATOM 1151 C C . LEU A 1 149 ? -2.868 3.984 19.211 1.00 90.69 149 LEU A C 1
ATOM 1153 O O . LEU A 1 149 ? -2.011 4.813 19.531 1.00 90.69 149 LEU A O 1
ATOM 1157 N N . LEU A 1 150 ? -4.130 4.338 18.956 1.00 89.50 150 LEU A N 1
ATOM 1158 C CA . LEU A 1 150 ? -4.630 5.689 19.150 1.00 89.50 150 LEU A CA 1
ATOM 1159 C C . LEU A 1 150 ? -4.869 5.901 20.647 1.00 89.50 150 LEU A C 1
ATOM 1161 O O . LEU A 1 150 ? -5.811 5.372 21.229 1.00 89.50 150 LEU A O 1
ATOM 1165 N N . ARG A 1 151 ? -3.997 6.684 21.289 1.00 72.38 151 ARG A N 1
ATOM 1166 C CA . ARG A 1 151 ? -4.135 7.071 22.703 1.00 72.38 151 ARG A CA 1
ATOM 1167 C C . ARG A 1 151 ? -5.200 8.151 22.858 1.00 72.38 151 ARG A C 1
ATOM 1169 O O . ARG A 1 151 ? -4.873 9.315 23.079 1.00 72.38 151 ARG A O 1
ATOM 1176 N N . ILE A 1 152 ? -6.458 7.785 22.653 1.00 71.12 152 ILE A N 1
ATOM 1177 C CA . ILE A 1 152 ? -7.558 8.743 22.631 1.00 71.12 152 ILE A CA 1
ATOM 1178 C C . ILE A 1 152 ? -8.659 8.259 23.565 1.00 71.12 152 ILE A C 1
ATOM 1180 O O . ILE A 1 152 ? -9.333 7.269 23.296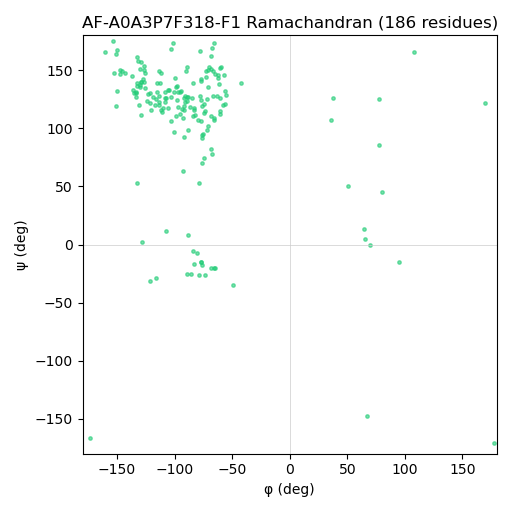 1.00 71.12 152 ILE A O 1
ATOM 1184 N N . ASN A 1 153 ? -8.830 9.010 24.652 1.00 63.12 153 ASN A N 1
ATOM 1185 C CA . ASN A 1 153 ? -9.933 8.887 25.599 1.00 63.12 153 ASN A CA 1
ATOM 1186 C C . ASN A 1 153 ? -11.048 9.846 25.159 1.00 63.12 153 ASN A C 1
ATOM 1188 O O . ASN A 1 153 ? -11.306 10.847 25.822 1.00 63.12 153 ASN A O 1
ATOM 1192 N N . GLU A 1 154 ? -11.622 9.623 23.978 1.00 65.62 154 GLU A N 1
ATOM 1193 C CA . GLU A 1 154 ? -12.738 10.449 23.513 1.00 65.62 154 GLU A CA 1
ATOM 1194 C C . GLU A 1 154 ? -14.044 9.922 24.106 1.00 65.62 154 GLU A C 1
ATOM 1196 O O . GLU A 1 154 ? -14.441 8.783 23.865 1.00 65.62 154 GLU A O 1
ATOM 1201 N N . GLU A 1 155 ? -14.689 10.761 24.916 1.00 66.56 155 GLU A N 1
ATOM 1202 C CA . GLU A 1 155 ? -16.009 10.502 25.479 1.00 66.56 155 GLU A CA 1
ATOM 1203 C C . GLU A 1 155 ? -17.082 10.888 24.451 1.00 66.56 155 GLU A C 1
ATOM 1205 O O . GLU A 1 155 ? -17.225 12.054 24.079 1.00 66.56 155 GLU A O 1
ATOM 1210 N N . GLY A 1 156 ? -17.841 9.891 23.991 1.00 76.25 156 GLY A N 1
ATOM 1211 C CA . GLY A 1 156 ? -19.017 10.068 23.140 1.00 76.25 156 GLY A CA 1
ATOM 1212 C C . GLY A 1 156 ? -18.842 9.639 21.676 1.00 76.25 156 GLY A C 1
ATOM 1213 O O . GLY A 1 156 ? -17.727 9.412 21.199 1.00 76.25 156 GLY A O 1
ATOM 1214 N N . PRO A 1 157 ? -19.964 9.512 20.942 1.00 85.19 157 PRO A N 1
ATOM 1215 C CA . PRO A 1 157 ? -19.954 9.034 19.572 1.00 85.19 157 PRO A CA 1
ATOM 1216 C C . PRO A 1 157 ? -19.355 10.075 18.619 1.00 85.19 157 PRO A C 1
ATOM 1218 O O . PRO A 1 157 ? -19.825 11.212 18.541 1.00 85.19 157 PRO A O 1
ATOM 1221 N N . LYS A 1 158 ? -18.332 9.688 17.856 1.00 91.12 158 LYS A N 1
ATOM 1222 C CA . LYS A 1 158 ? -17.608 10.581 16.945 1.00 91.12 158 LYS A CA 1
ATOM 1223 C C . LYS A 1 158 ? -17.006 9.825 15.771 1.00 91.12 158 LYS A C 1
ATOM 1225 O O . LYS A 1 158 ? -16.566 8.691 15.902 1.00 91.12 158 LYS A O 1
ATOM 1230 N N . LEU A 1 159 ? -16.926 10.482 14.618 1.00 92.50 159 LEU A N 1
ATOM 1231 C CA . LEU A 1 159 ? -16.194 9.988 13.455 1.00 92.50 159 LEU A CA 1
ATOM 1232 C C . LEU A 1 159 ? -14.947 10.849 13.239 1.00 92.50 159 LEU A C 1
ATOM 1234 O O . LEU A 1 159 ? -15.053 12.047 12.975 1.00 92.50 159 LEU A O 1
ATOM 1238 N N . VAL A 1 160 ? -13.765 10.247 13.343 1.00 92.50 160 VAL A N 1
ATOM 1239 C CA . VAL A 1 160 ? -12.479 10.940 13.193 1.00 92.50 160 VAL A CA 1
ATOM 1240 C C . VAL A 1 160 ? -11.750 10.411 11.970 1.00 92.50 160 VAL A C 1
ATOM 1242 O O . VAL A 1 160 ? -11.599 9.205 11.796 1.00 92.50 160 VAL A O 1
ATOM 1245 N N . ARG A 1 161 ? -11.260 11.313 11.117 1.00 92.94 161 ARG A N 1
ATOM 1246 C CA . ARG A 1 161 ? -10.456 10.947 9.949 1.00 92.94 161 ARG A CA 1
ATOM 1247 C C . ARG A 1 161 ? -8.969 11.103 10.244 1.00 92.94 161 ARG A C 1
ATOM 1249 O O . ARG A 1 161 ? -8.507 12.202 10.542 1.00 92.94 161 ARG A O 1
ATOM 1256 N N . TYR A 1 162 ? -8.225 10.023 10.054 1.00 93.31 162 TYR A N 1
ATOM 1257 C CA . TYR A 1 162 ? -6.770 9.995 10.095 1.00 93.31 162 TYR A CA 1
ATOM 1258 C C . TYR A 1 162 ? -6.212 10.020 8.676 1.00 93.31 162 TYR A C 1
ATOM 1260 O O . TYR A 1 162 ? -6.781 9.447 7.739 1.00 93.31 162 TYR A O 1
ATOM 1268 N N . LYS A 1 163 ? -5.097 10.729 8.515 1.00 93.94 163 LYS A N 1
ATOM 1269 C CA . LYS A 1 163 ? -4.337 10.811 7.271 1.00 93.94 163 LYS A CA 1
ATOM 1270 C C . LYS A 1 163 ? -2.858 10.974 7.587 1.00 93.94 163 LYS A C 1
ATOM 1272 O O . LYS A 1 163 ? -2.514 11.594 8.590 1.00 93.94 163 LYS A O 1
ATOM 1277 N N . GLY A 1 164 ? -2.011 10.474 6.706 1.00 94.94 164 GLY A N 1
ATOM 1278 C CA . GLY A 1 164 ? -0.567 10.644 6.798 1.00 94.94 164 GLY A CA 1
ATOM 1279 C C . GLY A 1 164 ? 0.115 10.083 5.562 1.00 94.94 164 GLY A C 1
ATOM 1280 O O . GLY A 1 164 ? -0.542 9.828 4.551 1.00 94.94 164 GLY A O 1
ATOM 1281 N N . ARG A 1 165 ? 1.435 9.919 5.634 1.00 95.88 165 ARG A N 1
ATOM 1282 C CA . ARG A 1 165 ? 2.252 9.399 4.537 1.00 95.88 165 ARG A CA 1
ATOM 1283 C C . ARG A 1 165 ? 3.216 8.341 5.064 1.00 95.88 165 ARG A C 1
ATOM 1285 O O . ARG A 1 165 ? 3.873 8.565 6.076 1.00 95.88 165 ARG A O 1
ATOM 1292 N N . ILE A 1 166 ? 3.271 7.199 4.389 1.00 96.25 166 ILE A N 1
ATOM 1293 C CA . ILE A 1 166 ? 4.248 6.132 4.624 1.00 96.25 166 ILE A CA 1
ATOM 1294 C C . ILE A 1 166 ? 5.369 6.315 3.611 1.00 96.25 166 ILE A C 1
ATOM 1296 O O . ILE A 1 166 ? 5.100 6.472 2.421 1.00 96.25 166 ILE A O 1
ATOM 1300 N N . VAL A 1 167 ? 6.609 6.288 4.079 1.00 96.25 167 VAL A N 1
ATOM 1301 C CA . VAL A 1 167 ? 7.809 6.394 3.254 1.00 96.25 167 VAL A CA 1
ATOM 1302 C C . VAL A 1 167 ? 8.558 5.074 3.325 1.00 96.25 167 VAL A C 1
ATOM 1304 O O . VAL A 1 167 ? 8.8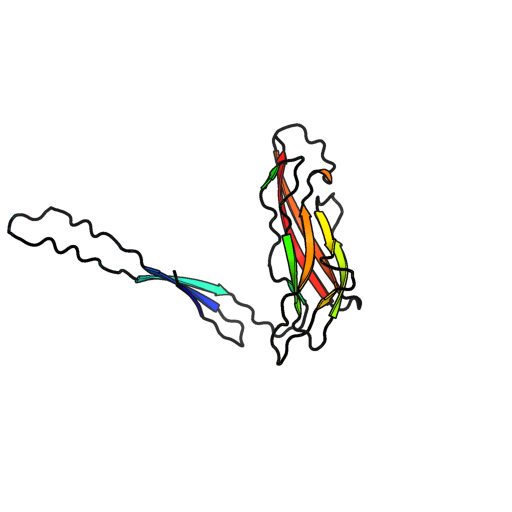45 4.579 4.415 1.00 96.25 167 VAL A O 1
ATOM 1307 N N . ALA A 1 168 ? 8.874 4.513 2.161 1.00 96.62 168 ALA A N 1
ATOM 1308 C CA . ALA A 1 168 ? 9.813 3.411 2.031 1.00 96.62 168 ALA A CA 1
ATOM 1309 C C . ALA A 1 168 ? 11.105 3.927 1.402 1.00 96.62 168 ALA A C 1
ATOM 1311 O O . ALA A 1 168 ? 11.074 4.537 0.329 1.00 96.62 168 ALA A O 1
ATOM 1312 N N . GLU A 1 169 ? 12.231 3.679 2.061 1.00 95.94 169 GLU A N 1
ATOM 1313 C CA . GLU A 1 169 ? 13.533 4.186 1.643 1.00 95.94 169 GLU A CA 1
ATOM 1314 C C . GLU A 1 169 ? 14.451 3.053 1.194 1.00 95.94 169 GLU A C 1
ATOM 1316 O O . GLU A 1 169 ? 14.524 1.973 1.796 1.00 95.94 169 GLU A O 1
ATOM 1321 N N . SER A 1 170 ? 15.176 3.312 0.110 1.00 95.44 170 SER A N 1
ATOM 1322 C CA . SER A 1 170 ? 16.251 2.439 -0.331 1.00 95.44 170 SER A CA 1
ATOM 1323 C C . SER A 1 170 ? 17.414 2.444 0.661 1.00 95.44 170 SER A C 1
ATOM 1325 O O . SER A 1 170 ? 17.725 3.487 1.226 1.00 95.44 170 SER A O 1
ATOM 1327 N N . ARG A 1 171 ? 18.136 1.327 0.763 1.00 93.62 171 ARG A N 1
ATOM 1328 C CA . ARG A 1 171 ? 19.380 1.183 1.538 1.00 93.62 171 ARG A CA 1
ATOM 1329 C C . ARG A 1 171 ? 20.417 2.280 1.266 1.00 93.62 171 ARG A C 1
ATOM 1331 O O . ARG A 1 171 ? 21.153 2.680 2.157 1.00 93.62 171 ARG A O 1
ATOM 1338 N N . SER A 1 172 ? 20.501 2.772 0.031 1.00 88.62 172 SER A N 1
ATOM 1339 C CA . SER A 1 172 ? 21.434 3.842 -0.341 1.00 88.62 172 SER A CA 1
ATOM 1340 C C . SER A 1 172 ? 20.952 5.248 0.034 1.00 88.62 172 SER A C 1
ATOM 1342 O O . SER A 1 172 ? 21.688 6.203 -0.193 1.00 88.62 172 SER A O 1
ATOM 1344 N N . GLY A 1 173 ? 19.713 5.408 0.513 1.00 87.56 173 GLY A N 1
ATOM 1345 C CA . GLY A 1 173 ? 19.071 6.711 0.738 1.00 87.56 173 GLY A CA 1
ATOM 1346 C C . GLY A 1 173 ? 18.816 7.521 -0.543 1.00 87.56 173 GLY A C 1
ATOM 1347 O O . GLY A 1 173 ? 18.380 8.665 -0.489 1.00 87.56 173 GLY A O 1
ATOM 1348 N N . THR A 1 174 ? 19.091 6.958 -1.725 1.00 89.62 174 THR A N 1
ATOM 1349 C CA . THR A 1 174 ? 19.003 7.687 -3.004 1.00 89.62 174 THR A CA 1
ATOM 1350 C C . THR A 1 174 ? 17.602 7.686 -3.598 1.00 89.62 174 THR A C 1
ATOM 1352 O O . THR A 1 174 ? 17.274 8.555 -4.404 1.00 89.62 174 THR A O 1
ATOM 1355 N N . TYR A 1 175 ? 16.792 6.686 -3.252 1.00 93.31 175 TYR A N 1
ATOM 1356 C CA . TYR A 1 175 ? 15.429 6.540 -3.738 1.00 93.31 175 TYR A CA 1
ATOM 1357 C C . TYR A 1 175 ? 14.483 6.306 -2.572 1.00 93.31 175 TYR A C 1
ATOM 1359 O O . TYR A 1 175 ? 14.728 5.469 -1.705 1.00 93.31 175 TYR A O 1
ATOM 1367 N N . ASN A 1 176 ? 13.362 7.006 -2.602 1.00 94.56 176 ASN A N 1
ATOM 1368 C CA . ASN A 1 176 ? 12.252 6.779 -1.704 1.00 94.56 176 ASN A CA 1
ATOM 1369 C C . ASN A 1 176 ? 10.949 6.720 -2.498 1.00 94.56 176 ASN A C 1
ATOM 1371 O O . ASN A 1 176 ? 10.861 7.157 -3.648 1.00 94.56 176 ASN A O 1
ATOM 1375 N N . VAL A 1 177 ? 9.939 6.139 -1.873 1.00 94.69 177 VAL A N 1
ATOM 1376 C CA . VAL A 1 177 ? 8.568 6.168 -2.358 1.00 94.69 177 VAL A CA 1
ATOM 1377 C C . VAL A 1 177 ? 7.671 6.528 -1.191 1.00 94.69 177 VAL A C 1
ATOM 1379 O O . VAL A 1 177 ? 7.784 5.955 -0.108 1.00 94.69 177 VAL A O 1
ATOM 1382 N N . THR A 1 178 ? 6.800 7.503 -1.422 1.00 95.62 178 THR A N 1
ATOM 1383 C CA . THR A 1 178 ? 5.895 8.042 -0.411 1.00 95.62 178 THR A CA 1
ATOM 1384 C C . THR A 1 178 ? 4.465 7.763 -0.834 1.00 95.62 178 THR A C 1
ATOM 1386 O O . THR A 1 178 ? 4.064 8.148 -1.930 1.00 95.62 178 THR A O 1
ATOM 1389 N N . ILE A 1 179 ? 3.697 7.113 0.037 1.00 96.00 179 ILE A N 1
ATOM 1390 C CA . ILE A 1 179 ? 2.309 6.735 -0.218 1.00 96.00 179 ILE A CA 1
ATOM 1391 C C . ILE A 1 179 ? 1.427 7.369 0.856 1.00 96.00 179 ILE A C 1
ATOM 1393 O O . ILE A 1 179 ? 1.652 7.130 2.048 1.00 96.00 179 ILE A O 1
ATOM 1397 N N . PRO A 1 180 ? 0.431 8.188 0.485 1.00 96.44 180 PRO A N 1
ATOM 1398 C CA . PRO A 1 180 ? -0.535 8.681 1.445 1.00 96.44 180 PRO A CA 1
ATOM 1399 C C . PRO A 1 180 ? -1.423 7.538 1.942 1.00 96.44 180 PRO A C 1
ATOM 1401 O O . PRO A 1 180 ? -1.717 6.584 1.221 1.00 96.44 180 PRO A O 1
ATOM 1404 N N . TYR A 1 181 ? -1.901 7.664 3.172 1.00 96.38 181 TYR A N 1
ATOM 1405 C CA . TYR A 1 181 ? -2.918 6.776 3.717 1.00 96.38 181 TYR A CA 1
ATOM 1406 C C . TYR A 1 181 ? -4.069 7.566 4.329 1.00 96.38 181 TYR A C 1
ATOM 1408 O O . TYR A 1 181 ? -3.908 8.722 4.740 1.00 96.38 181 TYR A O 1
ATOM 1416 N N . THR A 1 182 ? -5.235 6.932 4.420 1.00 96.12 182 THR A N 1
ATOM 1417 C CA . THR A 1 182 ? -6.389 7.475 5.134 1.00 96.12 182 THR A CA 1
ATOM 1418 C C . THR A 1 182 ? -7.160 6.375 5.856 1.00 96.12 182 THR A C 1
ATOM 1420 O O . THR A 1 182 ? -7.201 5.235 5.408 1.00 96.12 182 THR A O 1
ATOM 1423 N N . ALA A 1 183 ? -7.753 6.729 6.992 1.00 95.94 183 ALA A N 1
ATOM 1424 C CA . ALA A 1 183 ? -8.662 5.874 7.742 1.00 95.94 183 ALA A CA 1
ATOM 1425 C C . ALA A 1 183 ? -9.743 6.737 8.397 1.00 95.94 183 ALA A C 1
ATOM 1427 O O . ALA A 1 183 ? -9.492 7.888 8.767 1.00 95.94 183 ALA A O 1
ATOM 1428 N N . GLN A 1 184 ? -10.936 6.185 8.566 1.00 95.25 184 GLN A N 1
ATOM 1429 C CA . GLN A 1 184 ? -12.010 6.778 9.352 1.00 95.25 184 GLN A CA 1
ATOM 1430 C C . GLN A 1 184 ? -12.257 5.899 10.570 1.00 95.25 184 GLN A C 1
ATOM 1432 O O . GLN A 1 184 ? -12.541 4.718 10.426 1.00 95.25 184 GLN A O 1
ATOM 1437 N N . VAL A 1 185 ? -12.150 6.467 11.767 1.00 94.88 185 VAL A N 1
ATOM 1438 C CA . VAL A 1 185 ? -12.396 5.751 13.018 1.00 94.88 185 VAL A CA 1
ATOM 1439 C C . VAL A 1 185 ? -13.691 6.248 13.628 1.00 94.88 185 VAL A C 1
ATOM 1441 O O . VAL A 1 185 ? -13.844 7.445 13.878 1.00 94.88 185 VAL A O 1
ATOM 1444 N N . TYR A 1 186 ? -14.616 5.323 13.851 1.00 94.25 186 TYR A N 1
ATOM 1445 C CA . TYR A 1 186 ? -15.866 5.579 14.547 1.00 94.25 186 TYR A CA 1
ATOM 1446 C C . TYR A 1 186 ? -15.748 5.188 16.021 1.00 94.25 186 TYR A C 1
ATOM 1448 O O . TYR A 1 186 ? -15.523 4.023 16.355 1.00 94.25 186 TYR A O 1
ATOM 1456 N N . TYR A 1 187 ? -15.920 6.174 16.888 1.00 91.38 187 TYR A N 1
ATOM 1457 C CA . TYR A 1 187 ? -16.117 6.047 18.324 1.00 91.38 187 TYR A CA 1
ATOM 1458 C C . TYR A 1 187 ? -17.627 6.041 18.559 1.00 91.38 187 TYR A C 1
ATOM 1460 O O . TYR A 1 187 ? -18.331 6.865 17.974 1.00 91.38 187 TYR A O 1
ATOM 1468 N N . GLY A 1 188 ? -18.131 5.099 19.348 1.00 83.62 188 GLY A N 1
ATOM 1469 C CA . GLY A 1 188 ? -19.559 4.917 19.610 1.00 83.62 188 GLY A CA 1
ATOM 1470 C C . GLY A 1 188 ? -19.803 4.436 21.022 1.00 83.62 188 GLY A C 1
ATOM 1471 O O . GLY A 1 188 ? -18.810 4.043 21.675 1.00 83.62 188 GLY A O 1
#